Protein AF-0000000066044681 (afdb_homodimer)

Solvent-accessible surface area (backbone atoms only — not comparable to full-atom values): 18952 Å² total; per-residue (Å²): 103,43,32,38,21,45,76,52,65,60,44,51,53,57,49,48,71,36,35,84,80,65,44,74,44,58,44,85,64,77,84,81,66,90,59,60,54,55,62,62,34,14,28,50,52,1,40,51,21,16,51,55,35,32,75,72,72,48,57,31,20,34,9,58,28,67,35,22,30,47,95,71,41,70,34,56,55,32,89,40,72,65,48,28,48,53,43,44,57,66,42,37,53,31,72,34,38,31,26,28,8,30,19,33,33,47,90,87,40,79,52,68,49,69,48,68,22,40,38,28,30,39,77,66,53,71,68,58,53,52,53,50,53,71,71,54,66,21,52,87,19,48,46,31,43,37,61,88,53,73,45,30,73,46,50,58,29,34,44,29,37,69,44,29,65,64,55,45,47,62,64,59,56,52,52,41,38,73,73,68,44,71,52,119,103,42,33,38,22,47,78,51,65,62,45,52,52,58,49,48,70,36,34,84,80,64,44,75,43,58,44,86,64,78,84,80,68,89,59,59,52,54,61,64,33,14,28,51,52,1,39,51,21,16,52,57,36,32,75,72,72,47,59,30,20,35,8,58,28,68,34,24,31,46,94,70,40,70,36,57,55,32,91,42,72,66,48,29,49,51,44,46,59,66,42,38,53,31,71,34,38,30,28,28,8,30,18,35,34,46,90,88,40,80,52,69,51,68,49,68,23,40,38,28,30,40,77,65,53,71,65,58,52,51,52,49,53,71,71,55,66,22,51,87,19,47,45,3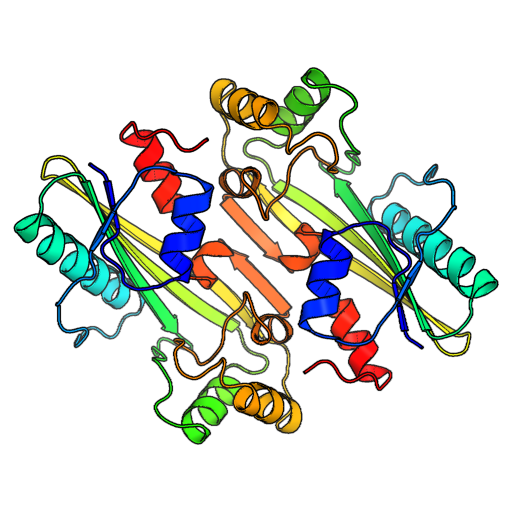2,43,39,60,87,53,72,44,30,73,45,51,58,28,34,44,28,37,68,43,29,64,64,56,46,46,61,66,57,57,52,53,40,39,75,73,70,48,73,51,120

Secondary structure (DSSP, 8-state):
-EEE----HHHHHHHHHH-SS-EE------------SHHHHHHHHHHHHHHHHHHHH-SEEEEEEEEEEETTEEE---SSHHHHHHHHHHHTTSEEEEEEEEEEEETTEEEEEEEEEEEEEPP--HHHHHHHHHTSGGGGSGGG--TTTGGGGGEEEEEE-HHHHHT--THHHHHHHHTT----/-EEE----HHHHHHHHHH-SS-EE------------SHHHHHHHHHHHHHHHHHHHH-SEEEEEEEEEEETTEEE---SSHHHHHHHHHHHTTSEEEEEEEEEEEETTEEEEEEEEEEEEEPP--HHHHHHHHHTSGGGGSGGG--TTTGGGGGEEEEEE-HHHHHT--THHHHHHHHTT----

Structure (mmCIF, N/CA/C/O backbone):
data_AF-0000000066044681-model_v1
#
loop_
_entity.id
_entity.type
_entity.pdbx_description
1 polymer 'dTTP/UTP pyrophosphatase'
#
loop_
_atom_site.group_PDB
_atom_site.id
_atom_site.type_symbol
_atom_site.label_atom_id
_atom_site.label_alt_id
_atom_site.label_comp_id
_atom_site.label_asym_id
_atom_site.label_entity_id
_atom_site.label_seq_id
_atom_site.pdbx_PDB_ins_code
_atom_site.Cartn_x
_atom_site.Cartn_y
_atom_site.Cartn_z
_atom_site.occupancy
_atom_site.B_iso_or_equiv
_atom_site.auth_seq_id
_atom_site.auth_comp_id
_atom_site.auth_asym_id
_atom_site.auth_atom_id
_atom_site.pdbx_PDB_model_num
ATOM 1 N N . MET A 1 1 ? 13.852 18.422 18.672 1 93.56 1 MET A N 1
ATOM 2 C CA . MET A 1 1 ? 12.766 17.5 19.016 1 93.56 1 MET A CA 1
ATOM 3 C C . MET A 1 1 ? 11.727 17.453 17.906 1 93.56 1 MET A C 1
ATOM 5 O O . MET A 1 1 ? 11.305 18.484 17.391 1 93.56 1 MET A O 1
ATOM 9 N N . LEU A 1 2 ? 11.414 16.312 17.453 1 98.38 2 LEU A N 1
ATOM 10 C CA . LEU A 1 2 ? 10.391 16.109 16.438 1 98.38 2 LEU A CA 1
ATOM 11 C C . LEU A 1 2 ? 9.078 15.656 17.062 1 98.38 2 LEU A C 1
ATOM 13 O O . LEU A 1 2 ? 9.062 14.758 17.906 1 98.38 2 LEU A O 1
ATOM 17 N N . VAL A 1 3 ? 8 16.375 16.641 1 98.81 3 VAL A N 1
ATOM 18 C CA . VAL A 1 3 ? 6.707 16.125 17.266 1 98.81 3 VAL A CA 1
ATOM 19 C C . VAL A 1 3 ? 5.664 15.836 16.172 1 98.81 3 VAL A C 1
ATOM 21 O O . VAL A 1 3 ? 5.551 16.594 15.203 1 98.81 3 VAL A O 1
ATOM 24 N N . LEU A 1 4 ? 4.965 14.773 16.297 1 98.81 4 LEU A N 1
ATOM 25 C CA . LEU A 1 4 ? 3.807 14.469 15.469 1 98.81 4 LEU A CA 1
ATOM 26 C C . LEU A 1 4 ? 2.52 14.953 16.125 1 98.81 4 LEU A C 1
ATOM 28 O O . LEU A 1 4 ? 2.107 14.422 17.156 1 98.81 4 LEU A O 1
ATOM 32 N N . ALA A 1 5 ? 1.861 15.945 15.508 1 98.56 5 ALA A N 1
ATOM 33 C CA . ALA A 1 5 ? 0.633 16.531 16.031 1 98.56 5 ALA A CA 1
ATOM 34 C C . ALA A 1 5 ? -0.59 15.734 15.609 1 98.56 5 ALA A C 1
ATOM 36 O O . ALA A 1 5 ? -1.488 16.266 14.945 1 98.56 5 ALA A O 1
ATOM 37 N N . SER A 1 6 ? -0.665 14.492 15.984 1 96.69 6 SER A N 1
ATOM 38 C CA . SER A 1 6 ? -1.743 13.602 15.562 1 96.69 6 SER A CA 1
ATOM 39 C C . SER A 1 6 ? -1.975 12.492 16.578 1 96.69 6 SER A C 1
ATOM 41 O O . SER A 1 6 ? -1.022 11.961 17.156 1 96.69 6 SER A O 1
ATOM 43 N N . ALA A 1 7 ? -3.207 12.156 16.766 1 93.12 7 ALA A N 1
ATOM 44 C CA . ALA A 1 7 ? -3.559 11.008 17.594 1 93.12 7 ALA A CA 1
ATOM 45 C C . ALA A 1 7 ? -3.701 9.742 16.766 1 93.12 7 ALA A C 1
ATOM 47 O O . ALA A 1 7 ? -4.012 8.672 17.281 1 93.12 7 ALA A O 1
ATOM 48 N N . SER A 1 8 ? -3.557 9.875 15.453 1 94.12 8 SER A N 1
ATOM 49 C CA . SER A 1 8 ? -3.77 8.75 14.539 1 94.12 8 SER A CA 1
ATOM 50 C C . SER A 1 8 ? -2.703 7.68 14.727 1 94.12 8 SER A C 1
ATOM 52 O O . SER A 1 8 ? -1.514 7.934 14.531 1 94.12 8 SER A O 1
ATOM 54 N N . PRO A 1 9 ? -3.1 6.461 15.055 1 95.19 9 PRO A N 1
ATOM 55 C CA . PRO A 1 9 ? -2.119 5.379 15.156 1 95.19 9 PRO A CA 1
ATOM 56 C C . PRO A 1 9 ? -1.409 5.098 13.836 1 95.19 9 PRO A C 1
ATOM 58 O O . PRO A 1 9 ? -0.22 4.77 13.828 1 95.19 9 PRO A O 1
ATOM 61 N N . ARG A 1 10 ? -2.104 5.238 12.742 1 95.75 10 ARG A N 1
ATOM 62 C CA . ARG A 1 10 ? -1.524 4.98 11.422 1 95.75 10 ARG A CA 1
ATOM 63 C C . ARG A 1 10 ? -0.402 5.969 11.117 1 95.75 10 ARG A C 1
ATOM 65 O O . ARG A 1 10 ? 0.648 5.582 10.602 1 95.75 10 ARG A O 1
ATOM 72 N N . ARG A 1 11 ? -0.607 7.203 11.43 1 97.75 11 ARG A N 1
ATOM 73 C CA . ARG A 1 11 ? 0.415 8.219 11.188 1 97.75 11 ARG A CA 1
ATOM 74 C C . ARG A 1 11 ? 1.65 7.969 12.039 1 97.75 11 ARG A C 1
ATOM 76 O O . ARG A 1 11 ? 2.779 8.07 11.562 1 97.75 11 ARG A O 1
ATOM 83 N N . ARG A 1 12 ? 1.381 7.602 13.258 1 97.56 12 ARG A N 1
ATOM 84 C CA . ARG A 1 12 ? 2.477 7.277 14.164 1 97.56 12 ARG A CA 1
ATOM 85 C C . ARG A 1 12 ? 3.279 6.086 13.648 1 97.56 12 ARG A C 1
ATOM 87 O O . ARG A 1 12 ? 4.512 6.121 13.633 1 97.56 12 ARG A O 1
ATOM 94 N N . GLU A 1 13 ? 2.609 5.082 13.195 1 96.94 13 GLU A N 1
ATOM 95 C CA . GLU A 1 13 ? 3.248 3.865 12.703 1 96.94 13 GLU A CA 1
ATOM 96 C C . GLU A 1 13 ? 4.098 4.152 11.469 1 96.94 13 GLU A C 1
ATOM 98 O O . GLU A 1 13 ? 5.242 3.707 11.375 1 96.94 13 GLU A O 1
ATOM 103 N N . ILE A 1 14 ? 3.527 4.906 10.539 1 97.31 14 ILE A N 1
ATOM 104 C CA . ILE A 1 14 ? 4.238 5.199 9.297 1 97.31 14 ILE A CA 1
ATOM 105 C C . ILE A 1 14 ? 5.484 6.027 9.602 1 97.31 14 ILE A C 1
ATOM 107 O O . ILE A 1 14 ? 6.586 5.691 9.156 1 97.31 14 ILE A O 1
ATOM 111 N N . LEU A 1 15 ? 5.301 7.117 10.383 1 98.19 15 LEU A N 1
ATOM 112 C CA . LEU A 1 15 ? 6.453 7.941 10.734 1 98.19 15 LEU A CA 1
ATOM 113 C C . LEU A 1 15 ? 7.512 7.117 11.461 1 98.19 15 LEU A C 1
ATOM 115 O O . LEU A 1 15 ? 8.703 7.238 11.172 1 98.19 15 LEU A O 1
ATOM 119 N N . GLY A 1 16 ? 7.074 6.23 12.359 1 97.31 16 GLY A N 1
ATOM 120 C CA . GLY A 1 16 ? 7.969 5.418 13.156 1 97.31 16 GLY A CA 1
ATOM 121 C C . GLY A 1 16 ? 8.781 4.434 12.336 1 97.31 16 GLY A C 1
ATOM 122 O O . GLY A 1 16 ? 9.805 3.924 12.797 1 97.31 16 GLY A O 1
ATOM 123 N N . ARG A 1 17 ? 8.375 4.094 11.156 1 95.31 17 ARG A N 1
ATOM 124 C CA . ARG A 1 17 ? 9.109 3.205 10.266 1 95.31 17 ARG A CA 1
ATOM 125 C C . ARG A 1 17 ? 10.391 3.873 9.766 1 95.31 17 ARG A C 1
ATOM 127 O O . ARG A 1 17 ? 11.375 3.193 9.461 1 95.31 17 ARG A O 1
ATOM 134 N N . PHE A 1 18 ? 10.344 5.227 9.75 1 95.81 18 PHE A N 1
ATOM 135 C CA . PHE A 1 18 ? 11.445 5.926 9.094 1 95.81 18 PHE A CA 1
ATOM 136 C C . PHE A 1 18 ? 12.219 6.77 10.102 1 95.81 18 PHE A C 1
ATOM 138 O O . PHE A 1 18 ? 13.414 7.023 9.914 1 95.81 18 PHE A O 1
ATOM 145 N N . ILE A 1 19 ? 11.5 7.215 11.086 1 95.81 19 ILE A N 1
ATOM 146 C CA . ILE A 1 19 ? 12.109 8.062 12.109 1 95.81 19 ILE A CA 1
ATOM 147 C C . ILE A 1 19 ? 11.859 7.461 13.492 1 95.81 19 ILE A C 1
ATOM 149 O O . ILE A 1 19 ? 10.711 7.293 13.906 1 95.81 19 ILE A O 1
ATOM 153 N N . LYS A 1 20 ? 12.922 7.168 14.227 1 91.56 20 LYS A N 1
ATOM 154 C CA . LYS A 1 20 ? 12.812 6.41 15.469 1 91.56 20 LYS A CA 1
ATOM 155 C C . LYS A 1 20 ? 12.453 7.32 16.641 1 91.56 20 LYS A C 1
ATOM 157 O O . LYS A 1 20 ? 11.656 6.945 17.5 1 91.56 20 LYS A O 1
ATOM 162 N N . ASP A 1 21 ? 12.992 8.516 16.641 1 94.81 21 ASP A N 1
ATOM 163 C CA . ASP A 1 21 ? 12.867 9.359 17.812 1 94.81 21 ASP A CA 1
ATOM 164 C C . ASP A 1 21 ? 11.945 10.555 17.547 1 94.81 21 ASP A C 1
ATOM 166 O O . ASP A 1 21 ? 12.367 11.531 16.922 1 94.81 21 ASP A O 1
ATOM 170 N N . PHE A 1 22 ? 10.727 10.438 17.984 1 98.06 22 PHE A N 1
ATOM 171 C CA . PHE A 1 22 ? 9.781 11.555 17.938 1 98.06 22 PHE A CA 1
ATOM 172 C C . PHE A 1 22 ? 8.727 11.414 19.031 1 98.06 22 PHE A C 1
ATOM 174 O O . PHE A 1 22 ? 8.562 10.336 19.609 1 98.06 22 PHE A O 1
ATOM 181 N N . LYS A 1 23 ? 8.039 12.461 19.312 1 98.31 23 LYS A N 1
ATOM 182 C CA . LYS A 1 23 ? 6.961 12.477 20.297 1 98.31 23 LYS A CA 1
ATOM 183 C C . LYS A 1 23 ? 5.605 12.656 19.609 1 98.31 23 LYS A C 1
ATOM 185 O O . LYS A 1 23 ? 5.516 13.25 18.531 1 98.31 23 LYS A O 1
ATOM 190 N N . VAL A 1 24 ? 4.645 12.109 20.25 1 98.44 24 VAL A N 1
ATOM 191 C CA . VAL A 1 24 ? 3.271 12.281 19.781 1 98.44 24 VAL A CA 1
ATOM 192 C C . VAL A 1 24 ? 2.529 13.234 20.719 1 98.44 24 VAL A C 1
ATOM 194 O O . VAL A 1 24 ? 2.457 13.008 21.922 1 98.44 24 VAL A O 1
ATOM 197 N N . VAL A 1 25 ? 2.043 14.297 20.172 1 98.38 25 VAL A N 1
ATOM 198 C CA . VAL A 1 25 ? 1.245 15.266 20.922 1 98.38 25 VAL A CA 1
ATOM 199 C C . VAL A 1 25 ? -0.004 15.625 20.125 1 98.38 25 VAL A C 1
ATOM 201 O O . VAL A 1 25 ? 0.046 16.484 19.234 1 98.38 25 VAL A O 1
ATOM 204 N N . PRO A 1 26 ? -1.112 15.023 20.453 1 97.5 26 PRO A N 1
ATOM 205 C CA . PRO A 1 26 ? -2.33 15.312 19.688 1 97.5 26 PRO A CA 1
ATOM 206 C C . PRO A 1 26 ? -2.754 16.781 19.781 1 97.5 26 PRO A C 1
ATOM 208 O O . PRO A 1 26 ? -2.588 17.406 20.828 1 97.5 26 PRO A O 1
ATOM 211 N N . SER A 1 27 ? -3.264 17.25 18.672 1 96.31 27 SER A N 1
ATOM 212 C CA . SER A 1 27 ? -3.779 18.625 18.625 1 96.31 27 SER A CA 1
ATOM 213 C C . SER A 1 27 ? -5.141 18.719 19.312 1 96.31 27 SER A C 1
ATOM 215 O O . SER A 1 27 ? -5.926 17.766 19.281 1 96.31 27 SER A O 1
ATOM 217 N N . ASN A 1 28 ? -5.492 19.875 19.797 1 94 28 ASN A N 1
ATOM 218 C CA . ASN A 1 28 ? -6.766 20.156 20.453 1 94 28 ASN A CA 1
ATOM 219 C C . ASN A 1 28 ? -7.676 21.016 19.578 1 94 28 ASN A C 1
ATOM 221 O O . ASN A 1 28 ? -8.742 21.438 20.016 1 94 28 ASN A O 1
ATOM 225 N N . VAL A 1 29 ? -7.273 21.188 18.406 1 93.38 29 VAL A N 1
ATOM 226 C CA . VAL A 1 29 ? -8.031 22.109 17.578 1 93.38 29 VAL A CA 1
ATOM 227 C C . VAL A 1 29 ? -9.328 21.469 17.125 1 93.38 29 VAL A C 1
ATOM 229 O O . VAL A 1 29 ? -9.398 20.234 16.953 1 93.38 29 VAL A O 1
ATOM 232 N N . SER A 1 30 ? -10.359 22.344 16.969 1 90.12 30 SER A N 1
ATOM 233 C CA . SER A 1 30 ? -11.602 21.875 16.359 1 90.12 30 SER A CA 1
ATOM 234 C C . SER A 1 30 ? -11.391 21.531 14.891 1 90.12 30 SER A C 1
ATOM 236 O O . SER A 1 30 ? -10.68 22.25 14.172 1 90.12 30 SER A O 1
ATOM 238 N N . GLU A 1 31 ? -12 20.438 14.453 1 86.31 31 GLU A N 1
ATOM 239 C CA . GLU A 1 31 ? -11.883 20.047 13.055 1 86.31 31 GLU A CA 1
ATOM 240 C C . GLU A 1 31 ? -13 20.656 12.211 1 86.31 31 GLU A C 1
ATOM 242 O O . GLU A 1 31 ? -13.109 20.359 11.023 1 86.31 31 GLU A O 1
ATOM 247 N N . GLU A 1 32 ? -13.789 21.531 12.82 1 88.25 32 GLU A N 1
ATOM 248 C CA . GLU A 1 32 ? -14.805 22.25 12.047 1 88.25 32 GLU A CA 1
ATOM 249 C C . GLU A 1 32 ? -14.164 23.172 11.016 1 88.25 32 GLU A C 1
ATOM 251 O O . GLU A 1 32 ? -13.25 23.938 11.336 1 88.25 32 GLU A O 1
ATOM 256 N N . CYS A 1 33 ? -14.57 23 9.797 1 89.19 33 CYS A N 1
ATOM 257 C CA . CYS A 1 33 ? -13.984 23.75 8.688 1 89.19 33 CYS A CA 1
ATOM 258 C C . CYS A 1 33 ? -15.031 24.078 7.629 1 89.19 33 CYS A C 1
ATOM 260 O O . CYS A 1 33 ? -15.766 23.188 7.191 1 89.19 33 CYS A O 1
ATOM 262 N N . SER A 1 34 ? -15.102 25.344 7.207 1 91.56 34 SER A N 1
ATOM 263 C CA . SER A 1 34 ? -16.125 25.781 6.262 1 91.56 34 SER A CA 1
ATOM 264 C C . SER A 1 34 ? -15.672 25.562 4.82 1 91.56 34 SER A C 1
ATOM 266 O O . SER A 1 34 ? -16.484 25.641 3.893 1 91.56 34 SER A O 1
ATOM 268 N N . LEU A 1 35 ? -14.383 25.297 4.707 1 93 35 LEU A N 1
ATOM 269 C CA . LEU A 1 35 ? -13.875 25.062 3.361 1 93 35 LEU A CA 1
ATOM 270 C C . LEU A 1 35 ? -14.422 23.75 2.801 1 93 35 LEU A C 1
ATOM 272 O O . LEU A 1 35 ? -14.555 22.766 3.527 1 93 35 LEU A O 1
ATOM 276 N N . THR A 1 36 ? -14.688 23.828 1.461 1 93.06 36 THR A N 1
ATOM 277 C CA . THR A 1 36 ? -15.336 22.656 0.882 1 93.06 36 THR A CA 1
ATOM 278 C C . THR A 1 36 ? -14.43 22 -0.148 1 93.06 36 THR A C 1
ATOM 280 O O . THR A 1 36 ? -14.641 20.828 -0.511 1 93.06 36 THR A O 1
ATOM 283 N N . GLU A 1 37 ? -13.484 22.781 -0.638 1 96.75 37 GLU A N 1
ATOM 284 C CA . GLU A 1 37 ? -12.539 22.188 -1.581 1 96.75 37 GLU A CA 1
ATOM 285 C C . GLU A 1 37 ? -11.539 21.281 -0.867 1 96.75 37 GLU A C 1
ATOM 287 O O . GLU A 1 37 ? -10.844 21.719 0.05 1 96.75 37 GLU A O 1
ATOM 292 N N . PRO A 1 38 ? -11.469 19.984 -1.25 1 97.56 38 PRO A N 1
ATOM 293 C CA . PRO A 1 38 ? -10.742 18.969 -0.484 1 97.56 38 PRO A CA 1
ATOM 294 C C . PRO A 1 38 ? -9.297 19.359 -0.192 1 97.56 38 PRO A C 1
ATOM 296 O O . PRO A 1 38 ? -8.828 19.203 0.938 1 97.56 38 PRO A O 1
ATOM 299 N N . ARG A 1 39 ? -8.578 19.844 -1.146 1 97.81 39 ARG A N 1
ATOM 300 C CA . ARG A 1 39 ? -7.172 20.188 -0.97 1 97.81 39 ARG A CA 1
ATOM 301 C C . ARG A 1 39 ? -7.004 21.312 0.055 1 97.81 39 ARG A C 1
ATOM 303 O O . ARG A 1 39 ? -6.203 21.188 0.987 1 97.81 39 ARG A O 1
ATOM 310 N N . THR A 1 40 ? -7.746 22.391 -0.126 1 97.81 40 THR A N 1
ATOM 311 C CA . THR A 1 40 ? -7.645 23.531 0.786 1 97.81 40 THR A CA 1
ATOM 312 C C . THR A 1 40 ? -8.172 23.156 2.17 1 97.81 40 THR A C 1
ATOM 314 O O . THR A 1 40 ? -7.637 23.609 3.184 1 97.81 40 THR A O 1
ATOM 317 N N . TYR A 1 41 ? -9.211 22.328 2.156 1 97.69 41 TYR A N 1
ATOM 318 C CA . TYR A 1 41 ? -9.773 21.828 3.406 1 97.69 41 TYR A CA 1
ATOM 319 C C . TYR A 1 41 ? -8.727 21.078 4.219 1 97.69 41 TYR A C 1
ATOM 321 O O . TYR A 1 41 ? -8.461 21.438 5.371 1 97.69 41 TYR A O 1
ATOM 329 N N . ALA A 1 42 ? -8.086 20.078 3.629 1 97.88 42 ALA A N 1
ATOM 330 C CA . ALA A 1 42 ? -7.109 19.234 4.312 1 97.88 42 ALA A CA 1
ATOM 331 C C . ALA A 1 42 ? -5.895 20.062 4.742 1 97.88 42 ALA A C 1
ATOM 333 O O . ALA A 1 42 ? -5.375 19.875 5.844 1 97.88 42 ALA A O 1
ATOM 334 N N . LEU A 1 43 ? -5.438 20.953 3.875 1 98.25 43 LEU A N 1
ATOM 335 C CA . LEU A 1 43 ? -4.273 21.781 4.16 1 98.25 43 LEU A CA 1
ATOM 336 C C . LEU A 1 43 ? -4.535 22.688 5.352 1 98.25 43 LEU A C 1
ATOM 338 O O . LEU A 1 43 ? -3.695 22.812 6.246 1 98.25 43 LEU A O 1
ATOM 342 N N . GLU A 1 44 ? -5.707 23.297 5.352 1 98 44 GLU A N 1
ATOM 343 C CA . GLU A 1 44 ? -6.055 24.219 6.43 1 98 44 GLU A CA 1
ATOM 344 C C . GLU A 1 44 ? -6.086 23.5 7.777 1 98 44 GLU A C 1
ATOM 346 O O . GLU A 1 44 ? -5.531 23.984 8.766 1 98 44 GLU A O 1
ATOM 351 N N . LEU A 1 45 ? -6.672 22.391 7.797 1 97.75 45 LEU A N 1
ATOM 352 C CA . LEU A 1 45 ? -6.762 21.625 9.039 1 97.75 45 LEU A CA 1
ATOM 353 C C . LEU A 1 45 ? -5.379 21.172 9.492 1 97.75 45 LEU A C 1
ATOM 355 O O . LEU A 1 45 ? -5.07 21.203 10.688 1 97.75 45 LEU A O 1
ATOM 359 N N . ALA A 1 46 ? -4.555 20.734 8.586 1 98.44 46 ALA A N 1
ATOM 360 C CA . ALA A 1 46 ? -3.189 20.344 8.922 1 98.44 46 ALA A CA 1
ATOM 361 C C . ALA A 1 46 ? -2.422 21.5 9.547 1 98.44 46 ALA A C 1
ATOM 363 O O . ALA A 1 46 ? -1.725 21.312 10.555 1 98.44 46 ALA A O 1
ATOM 364 N N . ARG A 1 47 ? -2.564 22.672 8.953 1 98.31 47 ARG A N 1
ATOM 365 C CA . ARG A 1 47 ? -1.893 23.859 9.445 1 98.31 47 ARG A CA 1
ATOM 366 C C . ARG A 1 47 ? -2.352 24.203 10.859 1 98.31 47 ARG A C 1
ATOM 368 O O . ARG A 1 47 ? -1.53 24.484 11.734 1 98.31 47 ARG A O 1
ATOM 375 N N . ARG A 1 48 ? -3.656 24.156 11.062 1 98.25 48 ARG A N 1
ATOM 376 C CA . ARG A 1 48 ? -4.215 24.484 12.375 1 98.25 48 ARG A CA 1
ATOM 377 C C . ARG A 1 48 ? -3.672 23.547 13.445 1 98.25 48 ARG A C 1
ATOM 379 O O . ARG A 1 48 ? -3.283 23.984 14.523 1 98.25 48 ARG A O 1
ATOM 386 N N . LYS A 1 49 ? -3.631 22.266 13.117 1 98.5 49 LYS A N 1
ATOM 387 C CA . LYS A 1 49 ? -3.131 21.266 14.055 1 98.5 49 LYS A CA 1
ATOM 388 C C . LYS A 1 49 ? -1.66 21.516 14.383 1 98.5 49 LYS A C 1
ATOM 390 O O . LYS A 1 49 ? -1.27 21.516 15.555 1 98.5 49 LYS A O 1
ATOM 395 N N . ALA A 1 50 ? -0.839 21.75 13.383 1 98.62 50 ALA A N 1
ATOM 396 C CA . ALA A 1 50 ? 0.594 21.969 13.562 1 98.62 50 ALA A CA 1
ATOM 397 C C . ALA A 1 50 ? 0.862 23.234 14.383 1 98.62 50 ALA A C 1
ATOM 399 O O . ALA A 1 50 ? 1.673 23.203 15.312 1 98.62 50 ALA A O 1
ATOM 400 N N . ARG A 1 51 ? 0.197 24.297 14.062 1 98.38 51 ARG A N 1
ATOM 401 C CA . ARG A 1 51 ? 0.411 25.578 14.727 1 98.38 51 ARG A CA 1
ATOM 402 C C . ARG A 1 51 ? 0.039 25.5 16.203 1 98.38 51 ARG A C 1
ATOM 404 O O . ARG A 1 51 ? 0.776 25.984 17.062 1 98.38 51 ARG A O 1
ATOM 411 N N . GLU A 1 52 ? -1.107 24.906 16.453 1 98.5 52 GLU A N 1
ATOM 412 C CA . GLU A 1 52 ? -1.555 24.781 17.844 1 98.5 52 GLU A CA 1
ATOM 413 C C . GLU A 1 52 ? -0.542 24.016 18.672 1 98.5 52 GLU A C 1
ATOM 415 O O . GLU A 1 52 ? -0.156 24.469 19.766 1 98.5 52 GLU A O 1
ATOM 420 N N . VAL A 1 53 ? -0.094 22.875 18.234 1 98.56 53 VAL A N 1
ATOM 421 C CA . VAL A 1 53 ? 0.847 22.047 18.969 1 98.56 53 VAL A CA 1
ATOM 422 C C . VAL A 1 53 ? 2.201 22.75 19.047 1 98.56 53 VAL A C 1
ATOM 424 O O . VAL A 1 53 ? 2.861 22.719 20.094 1 98.56 53 VAL A O 1
ATOM 427 N N . TYR A 1 54 ? 2.658 23.391 17.938 1 98.44 54 TYR A N 1
ATOM 428 C CA . TYR A 1 54 ? 3.912 24.141 17.938 1 98.44 54 TYR A CA 1
ATOM 429 C C . TYR A 1 54 ? 3.92 25.188 19.031 1 98.44 54 TYR A C 1
ATOM 431 O O . TYR A 1 54 ? 4.918 25.359 19.75 1 98.44 54 TYR A O 1
ATOM 439 N N . ASN A 1 55 ? 2.869 25.922 19.188 1 98.06 55 ASN A N 1
ATOM 440 C CA . ASN A 1 55 ? 2.762 26.969 20.188 1 98.06 55 ASN A CA 1
ATOM 441 C C . ASN A 1 55 ? 2.832 26.422 21.609 1 98.06 55 ASN A C 1
ATOM 443 O O . ASN A 1 55 ? 3.277 27.109 22.531 1 98.06 55 ASN A O 1
ATOM 447 N N . ARG A 1 56 ? 2.436 25.141 21.75 1 97.81 56 ARG A N 1
ATOM 448 C CA . ARG A 1 56 ? 2.4 24.516 23.062 1 97.81 56 ARG A CA 1
ATOM 449 C C . ARG A 1 56 ? 3.768 23.953 23.438 1 97.81 56 ARG A C 1
ATOM 451 O O . ARG A 1 56 ? 4.188 24.047 24.594 1 97.81 56 ARG A O 1
ATOM 458 N N . VAL A 1 57 ? 4.488 23.344 22.484 1 97.5 57 VAL A N 1
ATOM 459 C CA . VAL A 1 57 ? 5.609 22.516 22.922 1 97.5 57 VAL A CA 1
ATOM 460 C C . VAL A 1 57 ? 6.871 22.906 22.156 1 97.5 57 VAL A C 1
ATOM 462 O O . VAL A 1 57 ? 7.973 22.484 22.5 1 97.5 57 VAL A O 1
ATOM 465 N N . GLY A 1 58 ? 6.801 23.703 21.094 1 97.25 58 GLY A N 1
ATOM 466 C CA . GLY A 1 58 ? 7.945 24.062 20.281 1 97.25 58 GLY A CA 1
ATOM 467 C C . GLY A 1 58 ? 8.523 22.906 19.5 1 97.25 58 GLY A C 1
ATOM 468 O O . GLY A 1 58 ? 7.816 21.938 19.203 1 97.25 58 GLY A O 1
ATOM 469 N N . GLY A 1 59 ? 9.828 23.141 18.938 1 97.38 59 GLY A N 1
ATOM 470 C CA . GLY A 1 59 ? 10.484 22.094 18.156 1 97.38 59 GLY A CA 1
ATOM 471 C C . GLY A 1 59 ? 10.039 22.078 16.703 1 97.38 59 GLY A C 1
ATOM 472 O O . GLY A 1 59 ? 9.68 23.109 16.141 1 97.38 59 GLY A O 1
ATOM 473 N N . THR A 1 60 ? 10.258 20.922 16.109 1 98.69 60 THR A N 1
ATOM 474 C CA . THR A 1 60 ? 9.734 20.672 14.773 1 98.69 60 THR A CA 1
ATOM 475 C C . THR A 1 60 ? 8.445 19.859 14.844 1 98.69 60 THR A C 1
ATOM 477 O O . THR A 1 60 ? 8.43 18.734 15.375 1 98.69 60 THR A O 1
ATOM 480 N N . VAL A 1 61 ? 7.344 20.438 14.32 1 98.88 61 VAL A N 1
ATOM 481 C CA . VAL A 1 61 ? 6.027 19.828 14.508 1 98.88 61 VAL A CA 1
ATOM 482 C C . VAL A 1 61 ? 5.43 19.469 13.148 1 98.88 61 VAL A C 1
ATOM 484 O O . VAL A 1 61 ? 5.48 20.281 12.211 1 98.88 61 VAL A O 1
ATOM 487 N N . ILE A 1 62 ? 4.879 18.266 13.078 1 98.94 62 ILE A N 1
ATOM 488 C CA . ILE A 1 62 ? 4.195 17.812 11.883 1 98.94 62 ILE A CA 1
ATOM 489 C C . ILE A 1 62 ? 2.689 17.75 12.133 1 98.94 62 ILE A C 1
ATOM 491 O O . ILE A 1 62 ? 2.236 17.062 13.047 1 98.94 62 ILE A O 1
ATOM 495 N N . GLY A 1 63 ? 1.962 18.438 11.383 1 98.75 63 GLY A N 1
ATOM 496 C CA . GLY A 1 63 ? 0.52 18.266 11.305 1 98.75 63 GLY A CA 1
ATOM 497 C C . GLY A 1 63 ? 0.055 17.688 9.984 1 98.75 63 GLY A C 1
ATOM 498 O O . GLY A 1 63 ? 0.644 17.953 8.938 1 98.75 63 GLY A O 1
ATOM 499 N N . ALA A 1 64 ? -1.026 16.922 10.047 1 98.44 64 ALA A N 1
ATOM 500 C CA . ALA A 1 64 ? -1.609 16.328 8.836 1 98.44 64 ALA A CA 1
ATOM 501 C C . ALA A 1 64 ? -3.113 16.125 9 1 98.44 64 ALA A C 1
ATOM 503 O O . ALA A 1 64 ? -3.607 15.977 10.117 1 98.44 64 ALA A O 1
ATOM 504 N N . ASP A 1 65 ? -3.811 16.156 7.91 1 97.75 65 ASP A N 1
ATOM 505 C CA . ASP A 1 65 ? -5.246 15.891 7.832 1 97.75 65 ASP A CA 1
ATOM 506 C C . ASP A 1 65 ? -5.617 15.273 6.484 1 97.75 65 ASP A C 1
ATOM 508 O O . ASP A 1 65 ? -5.094 15.68 5.445 1 97.75 65 ASP A O 1
ATOM 512 N N . THR A 1 66 ? -6.484 14.273 6.523 1 97.69 66 THR A N 1
ATOM 513 C CA . THR A 1 66 ? -6.828 13.531 5.316 1 97.69 66 THR A CA 1
ATOM 514 C C . THR A 1 66 ? -8.312 13.664 5.004 1 97.69 66 THR A C 1
ATOM 516 O O . THR A 1 66 ? -9.156 13.547 5.898 1 97.69 66 THR A O 1
ATOM 519 N N . ALA A 1 67 ? -8.586 13.922 3.777 1 97.56 67 ALA A N 1
ATOM 520 C CA . ALA A 1 67 ? -9.953 13.984 3.279 1 97.56 67 ALA A CA 1
ATOM 521 C C . ALA A 1 67 ? -10.172 12.984 2.146 1 97.56 67 ALA A C 1
ATOM 523 O O . ALA A 1 67 ? -9.336 12.859 1.251 1 97.56 67 ALA A O 1
ATOM 524 N N . VAL A 1 68 ? -11.266 12.25 2.207 1 98.69 68 VAL A N 1
ATOM 525 C CA . VAL A 1 68 ? -11.742 11.453 1.083 1 98.69 68 VAL A CA 1
ATOM 526 C C . VAL A 1 68 ? -12.844 12.219 0.342 1 98.69 68 VAL A C 1
ATOM 528 O O . VAL A 1 68 ? -13.742 12.789 0.965 1 98.69 68 VAL A O 1
ATOM 531 N N . SER A 1 69 ? -12.672 12.281 -0.979 1 98.75 69 SER A N 1
ATOM 532 C CA . SER A 1 69 ? -13.664 13.055 -1.719 1 98.75 69 SER A CA 1
ATOM 533 C C . SER A 1 69 ? -14.062 12.344 -3.012 1 98.75 69 SER A C 1
ATOM 535 O O . SER A 1 69 ? -13.273 11.594 -3.58 1 98.75 69 SER A O 1
ATOM 537 N N . ILE A 1 70 ? -15.25 12.547 -3.424 1 98.56 70 ILE A N 1
ATOM 538 C CA . ILE A 1 70 ? -15.766 12.062 -4.699 1 98.56 70 ILE A CA 1
ATOM 539 C C . ILE A 1 70 ? -16.656 13.133 -5.328 1 98.56 70 ILE A C 1
ATOM 541 O O . ILE A 1 70 ? -17.516 13.711 -4.652 1 98.56 70 ILE A O 1
ATOM 545 N N . ASP A 1 71 ? -16.391 13.461 -6.555 1 96.62 71 ASP A N 1
ATOM 546 C CA . ASP A 1 71 ? -17.141 14.484 -7.273 1 96.62 71 ASP A CA 1
ATOM 547 C C . ASP A 1 71 ? -17.062 15.828 -6.547 1 96.62 71 ASP A C 1
ATOM 549 O O . ASP A 1 71 ? -18.047 16.562 -6.473 1 96.62 71 ASP A O 1
ATOM 553 N N . GLY A 1 72 ? -15.961 16.016 -5.938 1 94.06 72 GLY A N 1
ATOM 554 C CA . GLY A 1 72 ? -15.734 17.297 -5.277 1 94.06 72 GLY A CA 1
ATOM 555 C C . GLY A 1 72 ? -16.328 17.359 -3.885 1 94.06 72 GLY A C 1
ATOM 556 O O . GLY A 1 72 ? -16.156 18.344 -3.176 1 94.06 72 GLY A O 1
ATOM 557 N N . HIS A 1 73 ? -17 16.312 -3.479 1 96.19 73 HIS A N 1
ATOM 558 C CA . HIS A 1 73 ? -17.625 16.281 -2.158 1 96.19 73 HIS A CA 1
ATOM 559 C C . HIS A 1 73 ? -16.781 15.477 -1.174 1 96.19 73 HIS A C 1
ATOM 561 O O . HIS A 1 73 ? -16.391 14.344 -1.464 1 96.19 73 HIS A O 1
ATOM 567 N N . ILE A 1 74 ? -16.594 16.062 0.027 1 97.81 74 ILE A N 1
ATOM 568 C CA . ILE A 1 74 ? -15.781 15.43 1.053 1 97.81 74 ILE A CA 1
ATOM 569 C C . ILE A 1 74 ? -16.625 14.438 1.851 1 97.81 74 ILE A C 1
ATOM 571 O O . ILE A 1 74 ? -17.75 14.742 2.232 1 97.81 74 ILE A O 1
ATOM 575 N N . LEU A 1 75 ? -16.109 13.273 2.006 1 97.94 75 LEU A N 1
ATOM 576 C CA . LEU A 1 75 ? -16.688 12.25 2.865 1 97.94 75 LEU A CA 1
ATOM 577 C C . LEU A 1 75 ? -15.961 12.188 4.203 1 97.94 75 LEU A C 1
ATOM 579 O O . LEU A 1 75 ? -14.758 11.945 4.25 1 97.94 75 LEU A O 1
ATOM 583 N N . GLY A 1 76 ? -16.609 12.438 5.297 1 94.94 76 GLY A N 1
ATOM 584 C CA . GLY A 1 76 ? -16.016 12.312 6.621 1 94.94 76 GLY A CA 1
ATOM 585 C C . GLY A 1 76 ? -16.109 10.906 7.188 1 94.94 76 GLY A C 1
ATOM 586 O O . GLY A 1 76 ? -16.094 9.93 6.441 1 94.94 76 GLY A O 1
ATOM 587 N N . LYS A 1 77 ? -16.031 10.859 8.5 1 95.62 77 LYS A N 1
ATOM 588 C CA . LYS A 1 77 ? -16.266 9.602 9.203 1 95.62 77 LYS A CA 1
ATOM 589 C C . LYS A 1 77 ? -17.75 9.312 9.352 1 95.62 77 LYS A C 1
ATOM 591 O O . LYS A 1 77 ? -18.531 10.211 9.688 1 95.62 77 LYS A O 1
ATOM 596 N N . PRO A 1 78 ? -18.094 8.031 9.008 1 98.06 78 PRO A N 1
ATOM 597 C CA . PRO A 1 78 ? -19.531 7.746 9.164 1 98.06 78 PRO A CA 1
ATOM 598 C C . PRO A 1 78 ? -19.969 7.773 10.625 1 98.06 78 PRO A C 1
ATOM 600 O O . PRO A 1 78 ? -19.25 7.32 11.508 1 98.06 78 PRO A O 1
ATOM 603 N N . GLY A 1 79 ? -21.141 8.336 10.836 1 97.19 79 GLY A N 1
ATOM 604 C CA . GLY A 1 79 ? -21.719 8.398 12.172 1 97.19 79 GLY A CA 1
ATOM 605 C C . GLY A 1 79 ? -22.594 7.203 12.5 1 97.19 79 GLY A C 1
ATOM 606 O O . GLY A 1 79 ? -23.078 7.074 13.625 1 97.19 79 GLY A O 1
ATOM 607 N N . SER A 1 80 ? -22.859 6.375 11.492 1 98.25 80 SER A N 1
ATOM 608 C CA . SER A 1 80 ? -23.688 5.184 11.633 1 98.25 80 SER A CA 1
ATOM 609 C C . SER A 1 80 ? -23.344 4.141 10.57 1 98.25 80 SER A C 1
ATOM 611 O O . SER A 1 80 ? -22.641 4.441 9.609 1 98.25 80 SER A O 1
ATOM 613 N N . GLU A 1 81 ? -23.797 2.922 10.859 1 98.44 81 GLU A N 1
ATOM 614 C CA . GLU A 1 81 ? -23.609 1.857 9.883 1 98.44 81 GLU A CA 1
ATOM 615 C C . GLU A 1 81 ? -24.281 2.191 8.555 1 98.44 81 GLU A C 1
ATOM 617 O O . GLU A 1 81 ? -23.75 1.882 7.488 1 98.44 81 GLU A O 1
ATOM 622 N N . GLU A 1 82 ? -25.422 2.832 8.617 1 98.56 82 GLU A N 1
ATOM 623 C CA . GLU A 1 82 ? -26.156 3.213 7.41 1 98.56 82 GLU A CA 1
ATOM 624 C C . GLU A 1 82 ? -25.391 4.266 6.609 1 98.56 82 GLU A C 1
ATOM 626 O O . GLU A 1 82 ? -25.391 4.227 5.375 1 98.56 82 GLU A O 1
ATOM 631 N N . GLU A 1 83 ? -24.844 5.148 7.32 1 98.56 83 GLU A N 1
ATOM 632 C CA . GLU A 1 83 ? -24.031 6.156 6.641 1 98.56 83 GLU A CA 1
ATOM 633 C C . GLU A 1 83 ? -22.812 5.531 5.98 1 98.56 83 GLU A C 1
ATOM 635 O O . GLU A 1 83 ? -22.438 5.906 4.867 1 98.56 83 GLU A O 1
ATOM 640 N N . ALA A 1 84 ? -22.219 4.602 6.715 1 98.75 84 ALA A N 1
ATOM 641 C CA . ALA A 1 84 ? -21.109 3.861 6.133 1 98.75 84 ALA A CA 1
ATOM 642 C C . ALA A 1 84 ? -21.531 3.158 4.844 1 98.75 84 ALA A C 1
ATOM 644 O O . ALA A 1 84 ? -20.812 3.213 3.84 1 98.75 84 ALA A O 1
ATOM 645 N N . TYR A 1 85 ? -22.703 2.512 4.918 1 98.81 85 TYR A N 1
ATOM 646 C CA . TYR A 1 85 ? -23.234 1.821 3.75 1 98.81 85 TYR A CA 1
ATOM 647 C C . TYR A 1 85 ? -23.406 2.781 2.578 1 98.81 85 TYR A C 1
ATOM 649 O O . TYR A 1 85 ? -22.984 2.48 1.458 1 98.81 85 TYR A O 1
ATOM 657 N N . ARG A 1 86 ? -23.984 3.92 2.828 1 98.62 86 ARG A N 1
ATOM 658 C CA . ARG A 1 86 ? -24.219 4.898 1.771 1 98.62 86 ARG A CA 1
ATOM 659 C C . ARG A 1 86 ? -22.891 5.371 1.164 1 98.62 86 ARG A C 1
ATOM 661 O O . ARG A 1 86 ? -22.781 5.527 -0.054 1 98.62 86 ARG A O 1
ATOM 668 N N . MET A 1 87 ? -21.922 5.613 1.985 1 98.75 87 MET A N 1
ATOM 669 C CA . MET A 1 87 ? -20.609 6.051 1.507 1 98.75 87 MET A CA 1
ATOM 670 C C . MET A 1 87 ? -19.969 4.98 0.627 1 98.75 87 MET A C 1
ATOM 672 O O . MET A 1 87 ? -19.516 5.273 -0.48 1 98.75 87 MET A O 1
ATOM 676 N N . LEU A 1 88 ? -19.938 3.758 1.144 1 98.88 88 LEU A N 1
ATOM 677 C CA . LEU A 1 88 ? -19.297 2.664 0.424 1 98.88 88 LEU A CA 1
ATOM 678 C C . LEU A 1 88 ? -20.031 2.369 -0.882 1 98.88 88 LEU A C 1
ATOM 680 O O . LEU A 1 88 ? -19.391 2.072 -1.898 1 98.88 88 LEU A O 1
ATOM 684 N N . LYS A 1 89 ? -21.344 2.455 -0.849 1 98.81 89 LYS A N 1
ATOM 685 C CA . LYS A 1 89 ? -22.141 2.277 -2.064 1 98.81 89 LYS A CA 1
ATOM 686 C C . LYS A 1 89 ? -21.812 3.365 -3.088 1 98.81 89 LYS A C 1
ATOM 688 O O . LYS A 1 89 ? -21.688 3.084 -4.281 1 98.81 89 LYS A O 1
ATOM 693 N N . LEU A 1 90 ? -21.703 4.551 -2.586 1 98.75 90 LEU A N 1
ATOM 694 C CA . LEU A 1 90 ? -21.359 5.684 -3.443 1 98.75 90 LEU A CA 1
ATOM 695 C C . LEU A 1 90 ? -20 5.48 -4.105 1 98.75 90 LEU A C 1
ATOM 697 O O . LEU A 1 90 ? -19.828 5.816 -5.277 1 98.75 90 LEU A O 1
ATOM 701 N N . LEU A 1 91 ? -19.047 4.91 -3.418 1 98.81 91 LEU A N 1
ATOM 702 C CA . LEU A 1 91 ? -17.688 4.727 -3.891 1 98.81 91 LEU A CA 1
ATOM 703 C C . LEU A 1 91 ? -17.578 3.498 -4.785 1 98.81 91 LEU A C 1
ATOM 705 O O . LEU A 1 91 ? -16.625 3.363 -5.555 1 98.81 91 LEU A O 1
ATOM 709 N N . SER A 1 92 ? -18.547 2.625 -4.754 1 98.81 92 SER A N 1
ATOM 710 C CA . SER A 1 92 ? -18.531 1.35 -5.461 1 98.81 92 SER A CA 1
ATOM 711 C C . SER A 1 92 ? -18.391 1.555 -6.965 1 98.81 92 SER A C 1
ATOM 713 O O . SER A 1 92 ? -19.188 2.275 -7.574 1 98.81 92 SER A O 1
ATOM 715 N N . GLY A 1 93 ? -17.375 0.93 -7.496 1 98.75 93 GLY A N 1
ATOM 716 C CA . GLY A 1 93 ? -17.172 0.946 -8.938 1 98.75 93 GLY A CA 1
ATOM 717 C C . GLY A 1 93 ? -16.656 2.277 -9.453 1 98.75 93 GLY A C 1
ATOM 718 O O . GLY A 1 93 ? -16.562 2.484 -10.664 1 98.75 93 GLY A O 1
ATOM 719 N N . ARG A 1 94 ? -16.281 3.166 -8.586 1 98.88 94 ARG A N 1
ATOM 720 C CA . ARG A 1 94 ? -15.938 4.523 -9.008 1 98.88 94 ARG A CA 1
ATOM 721 C C . ARG A 1 94 ? -14.555 4.922 -8.516 1 98.88 94 ARG A C 1
ATOM 723 O O . ARG A 1 94 ? -13.945 4.215 -7.707 1 98.88 94 ARG A O 1
ATOM 730 N N . VAL A 1 95 ? -14.031 5.938 -9.141 1 98.88 95 VAL A N 1
ATOM 731 C CA . VAL A 1 95 ? -12.773 6.543 -8.711 1 98.88 95 VAL A CA 1
ATOM 732 C C . VAL A 1 95 ? -13.055 7.68 -7.727 1 98.88 95 VAL A C 1
ATOM 734 O O . VAL A 1 95 ? -13.984 8.469 -7.934 1 98.88 95 VAL A O 1
ATOM 737 N N . HIS A 1 96 ? -12.367 7.754 -6.652 1 98.94 96 HIS A N 1
ATOM 738 C CA . HIS A 1 96 ? -12.391 8.867 -5.711 1 98.94 96 HIS A CA 1
ATOM 739 C C . HIS A 1 96 ? -10.977 9.305 -5.34 1 98.94 96 HIS A C 1
ATOM 741 O O . HIS A 1 96 ? -10 8.727 -5.82 1 98.94 96 HIS A O 1
ATOM 747 N N . ARG A 1 97 ? -10.891 10.406 -4.578 1 98.94 97 ARG A N 1
ATOM 748 C CA . ARG A 1 97 ? -9.586 10.969 -4.25 1 98.94 97 ARG A CA 1
ATOM 749 C C . ARG A 1 97 ? -9.359 10.984 -2.74 1 98.94 97 ARG A C 1
ATOM 751 O O . ARG A 1 97 ? -10.281 11.281 -1.974 1 98.94 97 ARG A O 1
ATOM 758 N N . VAL A 1 98 ? -8.234 10.578 -2.363 1 98.88 98 VAL A N 1
ATOM 759 C CA . VAL A 1 98 ? -7.758 10.766 -0.996 1 98.88 98 VAL A CA 1
ATOM 760 C C . VAL A 1 98 ? -6.695 11.867 -0.965 1 98.88 98 VAL A C 1
ATOM 762 O O . VAL A 1 98 ? -5.66 11.758 -1.627 1 98.88 98 VAL A O 1
ATOM 765 N N . THR A 1 99 ? -6.957 12.906 -0.23 1 98.75 99 THR A N 1
ATOM 766 C CA . THR A 1 99 ? -6.086 14.07 -0.124 1 98.75 99 THR A CA 1
ATOM 767 C C . THR A 1 99 ? -5.609 14.258 1.313 1 98.75 99 THR A C 1
ATOM 769 O O . THR A 1 99 ? -6.422 14.359 2.234 1 98.75 99 THR A O 1
ATOM 772 N N . THR A 1 100 ? -4.328 14.25 1.437 1 98.69 100 THR A N 1
ATOM 773 C CA . THR A 1 100 ? -3.781 14.578 2.746 1 98.69 100 THR A CA 1
ATOM 774 C C . THR A 1 100 ? -3.006 15.898 2.688 1 98.69 100 THR A C 1
ATOM 776 O O . THR A 1 100 ? -2.076 16.031 1.893 1 98.69 100 THR A O 1
ATOM 779 N N . GLY A 1 101 ? -3.484 16.875 3.457 1 98.62 101 GLY A N 1
ATOM 780 C CA . GLY A 1 101 ? -2.668 18.047 3.727 1 98.62 101 GLY A CA 1
ATOM 781 C C . GLY A 1 101 ? -1.669 17.828 4.848 1 98.62 101 GLY A C 1
ATOM 782 O O . GLY A 1 101 ? -1.939 17.094 5.797 1 98.62 101 GLY A O 1
ATOM 783 N N . TYR A 1 102 ? -0.486 18.5 4.723 1 98.81 102 TYR A N 1
ATOM 784 C CA . TYR A 1 102 ? 0.502 18.438 5.793 1 98.81 102 TYR A CA 1
ATOM 785 C C . TYR A 1 102 ? 1.144 19.797 6.023 1 98.81 102 TYR A C 1
ATOM 787 O O . TYR A 1 102 ? 1.151 20.656 5.129 1 98.81 102 TYR A O 1
ATOM 795 N N . CYS A 1 103 ? 1.565 19.984 7.184 1 98.88 103 CYS A N 1
ATOM 796 C CA . CYS A 1 103 ? 2.303 21.188 7.59 1 98.88 103 CYS A CA 1
ATOM 797 C C . CYS A 1 103 ? 3.418 20.828 8.562 1 98.88 103 CYS A C 1
ATOM 799 O O . CYS A 1 103 ? 3.174 20.188 9.586 1 98.88 103 CYS A O 1
ATOM 801 N N . ILE A 1 104 ? 4.605 21.172 8.211 1 98.94 104 ILE A N 1
ATOM 802 C CA . ILE A 1 104 ? 5.762 21.031 9.086 1 98.94 104 ILE A CA 1
ATOM 803 C C . ILE A 1 104 ? 6.23 22.422 9.547 1 98.94 104 ILE A C 1
ATOM 805 O O . ILE A 1 104 ? 6.516 23.281 8.719 1 98.94 104 ILE A O 1
ATOM 809 N N . ILE A 1 105 ? 6.246 22.625 10.797 1 98.88 105 ILE A N 1
ATOM 810 C CA . ILE A 1 105 ? 6.832 23.844 11.344 1 98.88 105 ILE A CA 1
ATOM 811 C C . ILE A 1 105 ? 8.219 23.547 11.898 1 98.88 105 ILE A C 1
ATOM 813 O O . ILE A 1 105 ? 8.367 22.734 12.82 1 98.88 105 ILE A O 1
ATOM 817 N N . HIS A 1 106 ? 9.172 24.109 11.328 1 98.38 106 HIS A N 1
ATOM 818 C CA . HIS A 1 106 ? 10.57 23.922 11.711 1 98.38 106 HIS A CA 1
ATOM 819 C C . HIS A 1 106 ? 11.266 25.266 11.906 1 98.38 106 HIS A C 1
ATOM 821 O O . HIS A 1 106 ? 11.344 26.078 10.969 1 98.38 106 HIS A O 1
ATOM 827 N N . GLU A 1 107 ? 11.766 25.516 13.148 1 96 107 GLU A N 1
ATOM 828 C CA . GLU A 1 107 ? 12.461 26.75 13.469 1 96 107 GLU A CA 1
ATOM 829 C C . GLU A 1 107 ? 11.617 27.969 13.086 1 96 107 GLU A C 1
ATOM 831 O O . GLU A 1 107 ? 12.125 28.906 12.477 1 96 107 GLU A O 1
ATOM 836 N N . GLY A 1 108 ? 10.32 27.781 13.289 1 94.38 108 GLY A N 1
ATOM 837 C CA . GLY A 1 108 ? 9.406 28.891 13.117 1 94.38 108 GLY A CA 1
ATOM 838 C C . GLY A 1 108 ? 8.906 29.047 11.695 1 94.38 108 GLY A C 1
ATOM 839 O O . GLY A 1 108 ? 8.055 29.891 11.422 1 94.38 108 GLY A O 1
ATOM 840 N N . GLU A 1 109 ? 9.406 28.281 10.75 1 97.81 109 GLU A N 1
ATOM 841 C CA . GLU A 1 109 ? 8.984 28.359 9.352 1 97.81 109 GLU A CA 1
ATOM 842 C C . GLU A 1 109 ? 8.078 27.172 8.992 1 97.81 109 GLU A C 1
ATOM 844 O O . GLU A 1 109 ? 8.312 26.047 9.438 1 97.81 109 GLU A O 1
ATOM 849 N N . GLU A 1 110 ? 7.105 27.484 8.172 1 98.19 110 GLU A N 1
ATOM 850 C CA . GLU A 1 110 ? 6.156 26.453 7.762 1 98.19 110 GLU A CA 1
ATOM 851 C C . GLU A 1 110 ? 6.508 25.906 6.387 1 98.19 110 GLU A C 1
ATOM 853 O O . GLU A 1 110 ? 6.812 26.656 5.461 1 98.19 110 GLU A O 1
ATOM 858 N N . VAL A 1 111 ? 6.555 24.625 6.25 1 98.25 111 VAL A N 1
ATOM 859 C CA . VAL A 1 111 ? 6.57 23.875 4.992 1 98.25 111 VAL A CA 1
ATOM 860 C C . VAL A 1 111 ? 5.285 23.062 4.855 1 98.25 111 VAL A C 1
ATOM 862 O O . VAL A 1 111 ? 5.047 22.141 5.637 1 98.25 111 VAL A O 1
ATOM 865 N N . SER A 1 112 ? 4.469 23.438 3.875 1 98.5 112 SER A N 1
ATOM 866 C CA . SER A 1 112 ? 3.162 22.797 3.779 1 98.5 112 SER A CA 1
ATOM 867 C C . SER A 1 112 ? 2.877 22.344 2.354 1 98.5 112 SER A C 1
ATOM 869 O O . SER A 1 112 ? 3.512 22.797 1.405 1 98.5 112 SER A O 1
ATOM 871 N N . GLY A 1 113 ? 2.07 21.391 2.209 1 98.38 113 GLY A N 1
ATOM 872 C CA . GLY A 1 113 ? 1.638 20.875 0.923 1 98.38 113 GLY A CA 1
ATOM 873 C C . GLY A 1 113 ? 0.494 19.875 1.037 1 98.38 113 GLY A C 1
ATOM 874 O O . GLY A 1 113 ? -0.018 19.641 2.133 1 98.38 113 GLY A O 1
ATOM 875 N N . ALA A 1 114 ? 0.01 19.469 -0.076 1 98.69 114 ALA A N 1
ATOM 876 C CA . ALA A 1 114 ? -1.046 18.469 -0.144 1 98.69 114 ALA A CA 1
ATOM 877 C C . ALA A 1 114 ? -0.702 17.375 -1.156 1 98.69 114 ALA A C 1
ATOM 879 O O . ALA A 1 114 ? -0.154 17.656 -2.223 1 98.69 114 ALA A O 1
ATOM 880 N N . VAL A 1 115 ? -0.995 16.141 -0.807 1 98.81 115 VAL A N 1
ATOM 881 C CA . VAL A 1 115 ? -0.77 14.984 -1.674 1 98.81 115 VAL A CA 1
ATOM 882 C C . VAL A 1 115 ? -2.105 14.328 -2.021 1 98.81 115 VAL A C 1
ATOM 884 O O . VAL A 1 115 ? -2.961 14.148 -1.152 1 98.81 115 VAL A O 1
ATOM 887 N N . VAL A 1 116 ? -2.271 14.039 -3.271 1 98.81 116 VAL A N 1
ATOM 888 C CA . VAL A 1 116 ? -3.521 13.445 -3.73 1 98.81 116 VAL A CA 1
ATOM 889 C C . VAL A 1 116 ? -3.246 12.07 -4.344 1 98.81 116 VAL A C 1
ATOM 891 O O . VAL A 1 116 ? -2.293 11.906 -5.105 1 98.81 116 VAL A O 1
ATOM 894 N N . THR A 1 117 ? -3.996 11.086 -3.994 1 98.88 117 THR A N 1
ATOM 895 C CA . THR A 1 117 ? -3.998 9.758 -4.598 1 98.88 117 THR A CA 1
ATOM 896 C C . THR A 1 117 ? -5.391 9.398 -5.113 1 98.88 117 THR A C 1
ATOM 898 O O . THR A 1 117 ? -6.383 9.586 -4.41 1 98.88 117 THR A O 1
ATOM 901 N N . GLU A 1 118 ? -5.469 8.945 -6.305 1 98.94 118 GLU A N 1
ATOM 902 C CA . GLU A 1 118 ? -6.719 8.406 -6.84 1 98.94 118 GLU A CA 1
ATOM 903 C C . GLU A 1 118 ? -6.895 6.941 -6.469 1 98.94 118 GLU A C 1
ATOM 905 O O . GLU A 1 118 ? -5.93 6.168 -6.492 1 98.94 118 GLU A O 1
ATOM 910 N N . VAL A 1 119 ? -8.094 6.578 -6.129 1 98.94 119 VAL A N 1
ATOM 911 C CA . VAL A 1 119 ? -8.422 5.211 -5.738 1 98.94 119 VAL A CA 1
ATOM 912 C C . VAL A 1 119 ? -9.625 4.719 -6.535 1 98.94 119 VAL A C 1
ATOM 914 O O . VAL A 1 119 ? -10.656 5.391 -6.586 1 98.94 119 VAL A O 1
ATOM 917 N N . LYS A 1 120 ? -9.5 3.611 -7.152 1 98.94 120 LYS A N 1
ATOM 918 C CA . LYS A 1 120 ? -10.609 2.953 -7.84 1 98.94 120 LYS A CA 1
ATOM 919 C C . LYS A 1 120 ? -11.109 1.752 -7.043 1 98.94 120 LYS A C 1
ATOM 921 O O . LYS A 1 120 ? -10.344 0.83 -6.75 1 98.94 120 LYS A O 1
ATOM 926 N N . PHE A 1 121 ? -12.383 1.85 -6.707 1 98.88 121 PHE A N 1
ATOM 927 C CA . PHE A 1 121 ? -13.008 0.685 -6.09 1 98.88 121 PHE A CA 1
ATOM 928 C C . PHE A 1 121 ? -13.539 -0.272 -7.148 1 98.88 121 PHE A C 1
ATOM 930 O O . PHE A 1 121 ? -13.969 0.158 -8.219 1 98.88 121 PHE A O 1
ATOM 937 N N . ARG A 1 122 ? -13.531 -1.506 -6.805 1 98.38 122 ARG A N 1
ATOM 938 C CA . ARG A 1 122 ? -14.297 -2.496 -7.547 1 98.38 122 ARG A CA 1
ATOM 939 C C . ARG A 1 122 ? -15.797 -2.305 -7.324 1 98.38 122 ARG A C 1
ATOM 941 O O . ARG A 1 122 ? -16.203 -1.572 -6.422 1 98.38 122 ARG A O 1
ATOM 948 N N . GLU A 1 123 ? -16.578 -2.898 -8.273 1 98.31 123 GLU A N 1
ATOM 949 C CA . GLU A 1 123 ? -18.016 -2.945 -7.996 1 98.31 123 GLU A CA 1
ATOM 950 C C . GLU A 1 123 ? -18.312 -3.82 -6.781 1 98.31 123 GLU A C 1
ATOM 952 O O . GLU A 1 123 ? -17.891 -4.977 -6.727 1 98.31 123 GLU A O 1
ATOM 957 N N . LEU A 1 124 ? -18.984 -3.27 -5.836 1 98.19 124 LEU A N 1
ATOM 958 C CA . LEU A 1 124 ? -19.219 -3.961 -4.574 1 98.19 124 LEU A CA 1
ATOM 959 C C . LEU A 1 124 ? -20.688 -4.371 -4.457 1 98.19 124 LEU A C 1
ATOM 961 O O . LEU A 1 124 ? -21.594 -3.592 -4.793 1 98.19 124 LEU A O 1
ATOM 965 N N . SER A 1 125 ? -20.922 -5.547 -4.035 1 97.62 125 SER A N 1
ATOM 966 C CA . SER A 1 125 ? -22.297 -5.961 -3.717 1 97.62 125 SER A CA 1
ATOM 967 C C . SER A 1 125 ? -22.719 -5.449 -2.346 1 97.62 125 SER A C 1
ATOM 969 O O . SER A 1 125 ? -21.875 -5.141 -1.502 1 97.62 125 SER A O 1
ATOM 971 N N . ASP A 1 126 ? -24.031 -5.398 -2.121 1 98.44 126 ASP A N 1
ATOM 972 C CA . ASP A 1 126 ? -24.547 -5.008 -0.813 1 98.44 126 ASP A CA 1
ATOM 973 C C . ASP A 1 126 ? -24.062 -5.961 0.276 1 98.44 126 ASP A C 1
ATOM 975 O O . ASP A 1 126 ? -23.719 -5.531 1.377 1 98.44 126 ASP A O 1
ATOM 979 N N . GLU A 1 127 ? -24.031 -7.172 -0.071 1 97.31 127 GLU A N 1
ATOM 980 C CA . GLU A 1 127 ? -23.609 -8.188 0.886 1 97.31 127 GLU A CA 1
ATOM 981 C C . GLU A 1 127 ? -22.172 -7.957 1.343 1 97.31 127 GLU A C 1
ATOM 983 O O . GLU A 1 127 ? -21.875 -8.047 2.535 1 97.31 127 GLU A O 1
ATOM 988 N N . LEU A 1 128 ? -21.344 -7.695 0.449 1 97.38 128 LEU A N 1
ATOM 989 C CA . LEU A 1 128 ? -19.938 -7.457 0.762 1 97.38 128 LEU A CA 1
ATOM 990 C C . LEU A 1 128 ? -19.766 -6.188 1.594 1 97.38 128 LEU A C 1
ATOM 992 O O . LEU A 1 128 ? -19 -6.168 2.553 1 97.38 128 LEU A O 1
ATOM 996 N N . ILE A 1 129 ? -20.484 -5.148 1.227 1 98.44 129 ILE A N 1
ATOM 997 C CA . ILE A 1 129 ? -20.438 -3.885 1.954 1 98.44 129 ILE A CA 1
ATOM 998 C C . ILE A 1 129 ? -20.844 -4.109 3.406 1 98.44 129 ILE A C 1
ATOM 1000 O O . ILE A 1 129 ? -20.156 -3.684 4.332 1 98.44 129 ILE A O 1
ATOM 1004 N N . TRP A 1 130 ? -21.906 -4.801 3.607 1 98.38 130 TRP A N 1
ATOM 1005 C CA . TRP A 1 130 ? -22.406 -5.02 4.961 1 98.38 130 TRP A CA 1
ATOM 1006 C C . TRP A 1 130 ? -21.469 -5.941 5.742 1 98.38 130 TRP A C 1
ATOM 1008 O O . TRP A 1 130 ? -21.297 -5.785 6.953 1 98.38 130 TRP A O 1
ATOM 1018 N N . ALA A 1 131 ? -20.922 -6.926 5.055 1 97.25 131 ALA A N 1
ATOM 1019 C CA . ALA A 1 131 ? -19.922 -7.77 5.715 1 97.25 131 ALA A CA 1
ATOM 1020 C C . ALA A 1 131 ? -18.766 -6.938 6.258 1 97.25 131 ALA A C 1
ATOM 1022 O O . ALA A 1 131 ? -18.297 -7.172 7.371 1 97.25 131 ALA A O 1
ATOM 1023 N N . TYR A 1 132 ? -18.344 -5.996 5.492 1 98.25 132 TYR A N 1
ATOM 1024 C CA . TYR A 1 132 ? -17.25 -5.117 5.906 1 98.25 132 TYR A CA 1
ATOM 1025 C C . TYR A 1 132 ? -17.688 -4.223 7.062 1 98.25 132 TYR A C 1
ATOM 1027 O O . TYR A 1 132 ? -16.953 -4.059 8.039 1 98.25 132 TYR A O 1
ATOM 1035 N N . ILE A 1 133 ? -18.875 -3.68 6.996 1 98.56 133 ILE A N 1
ATOM 1036 C CA . ILE A 1 133 ? -19.391 -2.793 8.031 1 98.56 133 ILE A CA 1
ATOM 1037 C C . ILE A 1 133 ? -19.469 -3.541 9.359 1 98.56 133 ILE A C 1
ATOM 1039 O O . ILE A 1 133 ? -19.141 -2.986 10.414 1 98.56 133 ILE A O 1
ATOM 1043 N N . ARG A 1 134 ? -19.719 -4.789 9.312 1 97.38 134 ARG A N 1
ATOM 1044 C CA . ARG A 1 134 ? -19.875 -5.609 10.508 1 97.38 134 ARG A CA 1
ATOM 1045 C C . ARG A 1 134 ? -18.531 -5.832 11.203 1 97.38 134 ARG A C 1
ATOM 1047 O O . ARG A 1 134 ? -18.484 -6.188 12.383 1 97.38 134 ARG A O 1
ATOM 1054 N N . THR A 1 135 ? -17.469 -5.652 10.484 1 96.69 135 THR A N 1
ATOM 1055 C CA . THR A 1 135 ? -16.156 -5.797 11.102 1 96.69 135 THR A CA 1
ATOM 1056 C C . THR A 1 135 ? -15.875 -4.629 12.047 1 96.69 135 THR A C 1
ATOM 1058 O O . THR A 1 135 ? -14.969 -4.703 12.867 1 96.69 135 THR A O 1
ATOM 1061 N N . GLY A 1 136 ? -16.562 -3.463 11.852 1 97.5 136 GLY A N 1
ATOM 1062 C CA . GLY A 1 136 ? -16.328 -2.264 12.641 1 97.5 136 GLY A CA 1
ATOM 1063 C C . GLY A 1 136 ? -15.25 -1.366 12.062 1 97.5 136 GLY A C 1
ATOM 1064 O O . GLY A 1 136 ? -15.125 -0.204 12.453 1 97.5 136 GLY A O 1
ATOM 1065 N N . GLU A 1 137 ? -14.508 -1.756 11.07 1 96.88 137 GLU A N 1
ATOM 1066 C CA . GLU A 1 137 ? -13.336 -1.071 10.539 1 96.88 137 GLU A CA 1
ATOM 1067 C C . GLU A 1 137 ? -13.711 0.275 9.93 1 96.88 137 GLU A C 1
ATOM 1069 O O . GLU A 1 137 ? -12.953 1.241 10.023 1 96.88 137 GLU A O 1
ATOM 1074 N N . PRO A 1 138 ? -14.867 0.458 9.383 1 97.44 138 PRO A N 1
ATOM 1075 C CA . PRO A 1 138 ? -15.211 1.682 8.656 1 97.44 138 PRO A CA 1
ATOM 1076 C C . PRO A 1 138 ? -15.414 2.883 9.578 1 97.44 138 PRO A C 1
ATOM 1078 O O . PRO A 1 138 ? -15.289 4.027 9.141 1 97.44 138 PRO A O 1
ATOM 1081 N N . MET A 1 139 ? -15.672 2.662 10.828 1 96.38 139 MET A N 1
ATOM 1082 C CA . MET A 1 139 ? -16.375 3.65 11.641 1 96.38 139 MET A CA 1
ATOM 1083 C C . MET A 1 139 ? -15.445 4.797 12.023 1 96.38 139 MET A C 1
ATOM 1085 O O . MET A 1 139 ? -15.898 5.922 12.234 1 96.38 139 MET A O 1
ATOM 1089 N N . ASP A 1 140 ? -14.203 4.672 12.078 1 93.31 140 ASP A N 1
ATOM 1090 C CA . ASP A 1 140 ? -13.297 5.742 12.484 1 93.31 140 ASP A CA 1
ATOM 1091 C C . ASP A 1 140 ? -12.461 6.23 11.312 1 93.31 140 ASP A C 1
ATOM 1093 O O . ASP A 1 140 ? -11.375 6.777 11.5 1 93.31 140 ASP A O 1
ATOM 1097 N N . LYS A 1 141 ? -12.992 6.039 10.07 1 95.25 141 LYS A N 1
ATOM 1098 C CA . LYS A 1 141 ? -12.219 6.355 8.875 1 95.25 141 LYS A CA 1
ATOM 1099 C C . LYS A 1 141 ? -13.023 7.234 7.918 1 95.25 141 LYS A C 1
ATOM 1101 O O . LYS A 1 141 ? -14.195 6.973 7.664 1 95.25 141 LYS A O 1
ATOM 1106 N N . ALA A 1 142 ? -12.305 8.25 7.434 1 94.88 142 ALA A N 1
ATOM 1107 C CA . ALA A 1 142 ? -12.906 9.039 6.367 1 94.88 142 ALA A CA 1
ATOM 1108 C C . ALA A 1 142 ? -13.234 8.172 5.156 1 94.88 142 ALA A C 1
ATOM 1110 O O . ALA A 1 142 ? -12.43 7.32 4.762 1 94.88 142 ALA A O 1
ATOM 1111 N N . GLY A 1 143 ? -14.422 8.336 4.594 1 97.62 143 GLY A N 1
ATOM 1112 C CA . GLY A 1 143 ? -14.828 7.555 3.436 1 97.62 143 GLY A CA 1
ATOM 1113 C C . GLY A 1 143 ? -15.25 6.141 3.783 1 97.62 143 GLY A C 1
ATOM 1114 O O . GLY A 1 143 ? -15.57 5.348 2.896 1 97.62 143 GLY A O 1
ATOM 1115 N N . ALA A 1 144 ? -15.117 5.77 5.066 1 98.38 144 ALA A N 1
ATOM 1116 C CA . ALA A 1 144 ? -15.633 4.52 5.621 1 98.38 144 ALA A CA 1
ATOM 1117 C C . ALA A 1 144 ? -14.789 3.332 5.156 1 98.38 144 ALA A C 1
ATOM 1119 O O . ALA A 1 144 ? -15.32 2.24 4.93 1 98.38 144 ALA A O 1
ATOM 1120 N N . TYR A 1 145 ? -13.531 3.496 4.977 1 98.62 145 TYR A N 1
ATOM 1121 C CA . TYR A 1 145 ? -12.711 2.328 4.664 1 98.62 145 TYR A CA 1
ATOM 1122 C C . TYR A 1 145 ? -11.258 2.564 5.047 1 98.62 145 TYR A C 1
ATOM 1124 O O . TYR A 1 145 ? -10.82 3.711 5.156 1 98.62 145 TYR A O 1
ATOM 1132 N N . GLY A 1 146 ? -10.562 1.548 5.34 1 97.5 146 GLY A N 1
ATOM 1133 C CA . GLY A 1 146 ? -9.117 1.516 5.504 1 97.5 146 GLY A CA 1
ATOM 1134 C C . GLY A 1 146 ? -8.422 0.609 4.508 1 97.5 146 GLY A C 1
ATOM 1135 O O . GLY A 1 146 ? -8.648 -0.602 4.492 1 97.5 146 GLY A O 1
ATOM 1136 N N . ILE A 1 147 ? -7.551 1.207 3.725 1 97.81 147 ILE A N 1
ATOM 1137 C CA . ILE A 1 147 ? -6.91 0.45 2.652 1 97.81 147 ILE A CA 1
ATOM 1138 C C . ILE A 1 147 ? -5.965 -0.589 3.248 1 97.81 147 ILE A C 1
ATOM 1140 O O . ILE A 1 147 ? -5.707 -1.626 2.635 1 97.81 147 ILE A O 1
ATOM 1144 N N . GLN A 1 148 ? -5.426 -0.349 4.457 1 94.31 148 GLN A N 1
ATOM 1145 C CA . GLN A 1 148 ? -4.445 -1.226 5.094 1 94.31 148 GLN A CA 1
ATOM 1146 C C . GLN A 1 148 ? -5.117 -2.459 5.688 1 94.31 148 GLN A C 1
ATOM 1148 O O . GLN A 1 148 ? -4.445 -3.438 6.02 1 94.31 148 GLN A O 1
ATOM 1153 N N . GLY A 1 149 ? -6.395 -2.373 5.938 1 95 149 GLY A N 1
ATOM 1154 C CA . GLY A 1 149 ? -7.152 -3.471 6.516 1 95 149 GLY A CA 1
ATOM 1155 C C . GLY A 1 149 ? -8.016 -4.199 5.504 1 95 149 GLY A C 1
ATOM 1156 O O . GLY A 1 149 ? -7.586 -4.438 4.371 1 95 149 GLY A O 1
ATOM 1157 N N . LYS A 1 150 ? -9.188 -4.609 5.953 1 96.81 150 LYS A N 1
ATOM 1158 C CA . LYS A 1 150 ? -10.102 -5.375 5.105 1 96.81 150 LYS A CA 1
ATOM 1159 C C . LYS A 1 150 ? -10.656 -4.516 3.977 1 96.81 150 LYS A C 1
ATOM 1161 O O . LYS A 1 150 ? -11.016 -5.031 2.916 1 96.81 150 LYS A O 1
ATOM 1166 N N . GLY A 1 151 ? -10.688 -3.189 4.207 1 97.81 151 GLY A N 1
ATOM 1167 C CA . GLY A 1 151 ? -11.156 -2.289 3.164 1 97.81 151 GLY A CA 1
ATOM 1168 C C . GLY A 1 151 ? -10.289 -2.322 1.917 1 97.81 151 GLY A C 1
ATOM 1169 O O . GLY A 1 151 ? -10.719 -1.888 0.846 1 97.81 151 GLY A O 1
ATOM 1170 N N . GLY A 1 152 ? -9.047 -2.797 2.104 1 97.88 152 GLY A N 1
ATOM 1171 C CA . GLY A 1 152 ? -8.164 -2.945 0.96 1 97.88 152 GLY A CA 1
ATOM 1172 C C . GLY A 1 152 ? -8.734 -3.846 -0.12 1 97.88 152 GLY A C 1
ATOM 1173 O O . GLY A 1 152 ? -8.398 -3.699 -1.298 1 97.88 152 GLY A O 1
ATOM 1174 N N . LEU A 1 153 ? -9.562 -4.754 0.225 1 97.69 153 LEU A N 1
ATOM 1175 C CA . LEU A 1 153 ? -10.156 -5.707 -0.705 1 97.69 153 LEU A CA 1
ATOM 1176 C C . LEU A 1 153 ? -10.977 -4.984 -1.769 1 97.69 153 LEU A C 1
ATOM 1178 O O . LEU A 1 153 ? -11.133 -5.484 -2.887 1 97.69 153 LEU A O 1
ATOM 1182 N N . PHE A 1 154 ? -11.492 -3.807 -1.465 1 98.44 154 PHE A N 1
ATOM 1183 C CA . PHE A 1 154 ? -12.383 -3.074 -2.359 1 98.44 154 PHE A CA 1
ATOM 1184 C C . PHE A 1 154 ? -11.594 -2.365 -3.451 1 98.44 154 PHE A C 1
ATOM 1186 O O . PHE A 1 154 ? -12.156 -1.956 -4.469 1 98.44 154 PHE A O 1
ATOM 1193 N N . VAL A 1 155 ? -10.32 -2.174 -3.258 1 98.75 155 VAL A N 1
ATOM 1194 C CA . VAL A 1 155 ? -9.516 -1.31 -4.113 1 98.75 155 VAL A CA 1
ATOM 1195 C C . VAL A 1 155 ? -9.008 -2.1 -5.316 1 98.75 155 VAL A C 1
ATOM 1197 O O . VAL A 1 155 ? -8.352 -3.137 -5.156 1 98.75 155 VAL A O 1
ATOM 1200 N N . GLU A 1 156 ? -9.336 -1.622 -6.445 1 98.56 156 GLU A N 1
ATOM 1201 C CA . GLU A 1 156 ? -8.852 -2.213 -7.691 1 98.56 156 GLU A CA 1
ATOM 1202 C C . GLU A 1 156 ? -7.469 -1.685 -8.055 1 98.56 156 GLU A C 1
ATOM 1204 O O . GLU A 1 156 ? -6.57 -2.459 -8.391 1 98.56 156 GLU A O 1
ATOM 1209 N N . TRP A 1 157 ? -7.266 -0.437 -7.98 1 98.81 157 TRP A N 1
ATOM 1210 C CA . TRP A 1 157 ? -5.965 0.187 -8.211 1 98.81 157 TRP A CA 1
ATOM 1211 C C . TRP A 1 157 ? -5.895 1.558 -7.547 1 98.81 157 TRP A C 1
ATOM 1213 O O . TRP A 1 157 ? -6.922 2.131 -7.176 1 98.81 157 TRP A O 1
ATOM 1223 N N . ILE A 1 158 ? -4.727 1.965 -7.266 1 98.94 158 ILE A N 1
ATOM 1224 C CA . ILE A 1 158 ? -4.5 3.355 -6.887 1 98.94 158 ILE A CA 1
ATOM 1225 C C . ILE A 1 158 ? -3.527 4.004 -7.871 1 98.94 158 ILE A C 1
ATOM 1227 O O . ILE A 1 158 ? -2.783 3.311 -8.57 1 98.94 158 ILE A O 1
ATOM 1231 N N . ASN A 1 159 ? -3.615 5.25 -8.008 1 98.94 159 ASN A N 1
ATOM 1232 C CA . ASN A 1 159 ? -2.648 6.086 -8.711 1 98.94 159 ASN A CA 1
ATOM 1233 C C . ASN A 1 159 ? -2.121 7.207 -7.82 1 98.94 159 ASN A C 1
ATOM 1235 O O . ASN A 1 159 ? -2.803 8.211 -7.609 1 98.94 159 ASN A O 1
ATOM 1239 N N . GLY A 1 160 ? -0.958 7.051 -7.309 1 98.88 160 GLY A N 1
ATOM 1240 C CA . GLY A 1 160 ? -0.353 7.949 -6.336 1 98.88 160 GLY A CA 1
ATOM 1241 C C . GLY A 1 160 ? 0.344 7.223 -5.203 1 98.88 160 GLY A C 1
ATOM 1242 O O . GLY A 1 160 ? 0.856 6.117 -5.391 1 98.88 160 GLY A O 1
ATOM 1243 N N . ASP A 1 161 ? 0.454 7.859 -4.086 1 98.75 161 ASP A N 1
ATOM 1244 C CA . ASP A 1 161 ? 1.156 7.367 -2.904 1 98.75 161 ASP A CA 1
ATOM 1245 C C . ASP A 1 161 ? 0.229 6.531 -2.023 1 98.75 161 ASP A C 1
ATOM 1247 O O . ASP A 1 161 ? -0.753 7.047 -1.486 1 98.75 161 ASP A O 1
ATOM 1251 N N . TYR A 1 162 ? 0.53 5.27 -1.842 1 98.81 162 TYR A N 1
ATOM 1252 C CA . TYR A 1 162 ? -0.241 4.367 -0.99 1 98.81 162 TYR A CA 1
ATOM 1253 C C . TYR A 1 162 ? -0.323 4.902 0.435 1 98.81 162 TYR A C 1
ATOM 1255 O O . TYR A 1 162 ? -1.384 4.852 1.062 1 98.81 162 TYR A O 1
ATOM 1263 N N . TYR A 1 163 ? 0.712 5.418 0.964 1 98.44 163 TYR A N 1
ATOM 1264 C CA . TYR A 1 163 ? 0.761 5.867 2.352 1 98.44 163 TYR A CA 1
ATOM 1265 C C . TYR A 1 163 ? -0.067 7.133 2.545 1 98.44 163 TYR A C 1
ATOM 1267 O O . TYR A 1 163 ? -0.526 7.418 3.654 1 98.44 163 TYR A O 1
ATOM 1275 N N . ASN A 1 164 ? -0.214 7.848 1.438 1 98.69 164 ASN A N 1
ATOM 1276 C CA . ASN A 1 164 ? -1.183 8.938 1.485 1 98.69 164 ASN A CA 1
ATOM 1277 C C . ASN A 1 164 ? -2.59 8.422 1.776 1 98.69 164 ASN A C 1
ATOM 1279 O O . ASN A 1 164 ? -3.324 9.023 2.562 1 98.69 164 ASN A O 1
ATOM 1283 N N . VAL A 1 165 ? -2.943 7.301 1.147 1 98.75 165 VAL A N 1
ATOM 1284 C CA . VAL A 1 165 ? -4.266 6.723 1.352 1 98.75 165 VAL A CA 1
ATOM 1285 C C . VAL A 1 165 ? -4.398 6.23 2.791 1 98.75 165 VAL A C 1
ATOM 1287 O O . VAL A 1 165 ? -5.473 6.332 3.393 1 98.75 165 VAL A O 1
ATOM 1290 N N . VAL A 1 166 ? -3.27 5.734 3.305 1 97.94 166 VAL A N 1
ATOM 1291 C CA . VAL A 1 166 ? -3.275 5.27 4.688 1 97.94 166 VAL A CA 1
ATOM 1292 C C . VAL A 1 166 ? -3.436 6.461 5.629 1 97.94 166 VAL A C 1
ATOM 1294 O O . VAL A 1 166 ? -3.992 6.324 6.723 1 97.94 166 VAL A O 1
ATOM 1297 N N . GLY A 1 167 ? -2.891 7.625 5.223 1 97.06 167 GLY A N 1
ATOM 1298 C CA . GLY A 1 167 ? -3.111 8.812 6.031 1 97.06 167 GLY A CA 1
ATOM 1299 C C . GLY A 1 167 ? -1.851 9.625 6.254 1 97.06 167 GLY A C 1
ATOM 1300 O O . GLY A 1 167 ? -1.879 10.648 6.941 1 97.06 167 GLY A O 1
ATOM 1301 N N . PHE A 1 168 ? -0.75 9.195 5.703 1 98.31 168 PHE A N 1
ATOM 1302 C CA . PHE A 1 168 ? 0.516 9.883 5.93 1 98.31 168 PHE A CA 1
ATOM 1303 C C . PHE A 1 168 ? 1.422 9.766 4.711 1 98.31 168 PHE A C 1
ATOM 1305 O O . PHE A 1 168 ? 2.209 8.828 4.602 1 98.31 168 PHE A O 1
ATOM 1312 N N . PRO A 1 169 ? 1.395 10.773 3.797 1 98.5 169 PRO A N 1
ATOM 1313 C CA . PRO A 1 169 ? 2.234 10.719 2.598 1 98.5 169 PRO A CA 1
ATOM 1314 C C . PRO A 1 169 ? 3.725 10.672 2.924 1 98.5 169 PRO A C 1
ATOM 1316 O O . PRO A 1 169 ? 4.18 11.344 3.854 1 98.5 169 PRO A O 1
ATOM 1319 N 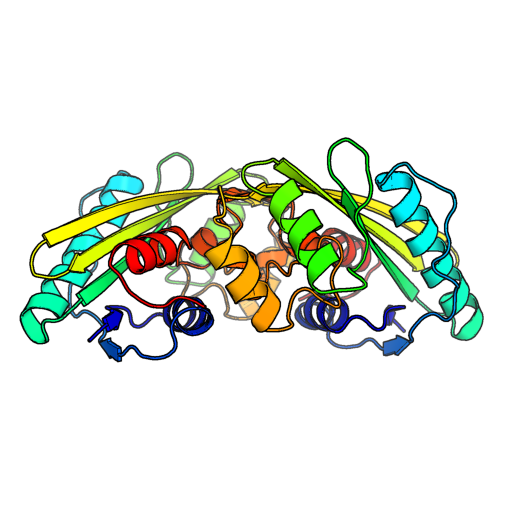N . LEU A 1 170 ? 4.453 9.961 2.141 1 98.12 170 LEU A N 1
ATOM 1320 C CA . LEU A 1 170 ? 5.879 9.812 2.402 1 98.12 170 LEU A CA 1
ATOM 1321 C C . LEU A 1 170 ? 6.641 11.078 2.016 1 98.12 170 LEU A C 1
ATOM 1323 O O . LEU A 1 170 ? 7.801 11.25 2.396 1 98.12 170 LEU A O 1
ATOM 1327 N N . GLU A 1 171 ? 5.996 11.953 1.287 1 98 171 GLU A N 1
ATOM 1328 C CA . GLU A 1 171 ? 6.566 13.273 1.03 1 98 171 GLU A CA 1
ATOM 1329 C C . GLU A 1 171 ? 6.957 13.969 2.33 1 98 171 GLU A C 1
ATOM 1331 O O . GLU A 1 171 ? 7.945 14.703 2.375 1 98 171 GLU A O 1
ATOM 1336 N N . ILE A 1 172 ? 6.195 13.758 3.363 1 98.5 172 ILE A N 1
ATOM 1337 C CA . ILE A 1 172 ? 6.477 14.375 4.656 1 98.5 172 ILE A CA 1
ATOM 1338 C C . ILE A 1 172 ? 7.84 13.906 5.164 1 98.5 172 ILE A C 1
ATOM 1340 O O . ILE A 1 172 ? 8.648 14.719 5.625 1 98.5 172 ILE A O 1
ATOM 1344 N N . VAL A 1 173 ? 8.133 12.641 5.02 1 98.12 173 VAL A N 1
ATOM 1345 C CA . VAL A 1 173 ? 9.398 12.07 5.473 1 98.12 173 VAL A CA 1
ATOM 1346 C C . VAL A 1 173 ? 10.547 12.641 4.641 1 98.12 173 VAL A C 1
ATOM 1348 O O . VAL A 1 173 ? 11.617 12.938 5.172 1 98.12 173 VAL A O 1
ATOM 1351 N N . TRP A 1 174 ? 10.273 12.812 3.357 1 97.88 174 TRP A N 1
ATOM 1352 C CA . TRP A 1 174 ? 11.289 13.391 2.486 1 97.88 174 TRP A CA 1
ATOM 1353 C C . TRP A 1 174 ? 11.609 14.82 2.9 1 97.88 174 TRP A C 1
ATOM 1355 O O . TRP A 1 174 ? 12.773 15.227 2.922 1 97.88 174 TRP A O 1
ATOM 1365 N N . LYS A 1 175 ? 10.555 15.594 3.205 1 98.19 175 LYS A N 1
ATOM 1366 C CA . LYS A 1 175 ? 10.758 16.969 3.664 1 98.19 175 LYS A CA 1
ATOM 1367 C C . LYS A 1 175 ? 11.555 17 4.965 1 98.19 175 LYS A C 1
ATOM 1369 O O . LYS A 1 175 ? 12.43 17.844 5.145 1 98.19 175 LYS A O 1
ATOM 1374 N N . LEU A 1 176 ? 11.242 16.078 5.832 1 98.06 176 LEU A N 1
ATOM 1375 C CA . LEU A 1 176 ? 11.977 16 7.09 1 98.06 176 LEU A CA 1
ATOM 1376 C C . LEU A 1 176 ? 13.453 15.695 6.84 1 98.06 176 LEU A C 1
ATOM 1378 O O . LEU A 1 176 ? 14.328 16.281 7.48 1 98.06 176 LEU A O 1
ATOM 1382 N N . ARG A 1 177 ? 13.703 14.789 5.918 1 96.56 177 ARG A N 1
ATOM 1383 C CA . ARG A 1 177 ? 15.078 14.477 5.539 1 96.56 177 ARG A CA 1
ATOM 1384 C C . ARG A 1 177 ? 15.805 15.727 5.035 1 96.56 177 ARG A C 1
ATOM 1386 O O . ARG A 1 177 ? 16.953 15.977 5.422 1 96.56 177 ARG A O 1
ATOM 1393 N N . GLU A 1 178 ? 15.125 16.484 4.234 1 96.38 178 GLU A N 1
ATOM 1394 C CA . GLU A 1 178 ? 15.695 17.719 3.689 1 96.38 178 GLU A CA 1
ATOM 1395 C C . GLU A 1 178 ? 16.016 18.719 4.797 1 96.38 178 GLU A C 1
ATOM 1397 O O . GLU A 1 178 ? 16.938 19.531 4.668 1 96.38 178 GLU A O 1
ATOM 1402 N N . LEU A 1 179 ? 15.242 18.625 5.84 1 96.75 179 LEU A N 1
ATOM 1403 C CA . LEU A 1 179 ? 15.414 19.547 6.965 1 96.75 179 LEU A CA 1
ATOM 1404 C C . LEU A 1 179 ? 16.5 19.047 7.91 1 96.75 179 LEU A C 1
ATOM 1406 O O . LEU A 1 179 ? 16.812 19.703 8.906 1 96.75 179 LEU A O 1
ATOM 1410 N N . GLY A 1 180 ? 17 17.781 7.664 1 95.06 180 GLY A N 1
ATOM 1411 C CA . GLY A 1 180 ? 18.172 17.344 8.406 1 95.06 180 GLY A CA 1
ATOM 1412 C C . GLY A 1 180 ? 17.875 16.188 9.359 1 95.06 180 GLY A C 1
ATOM 1413 O O . GLY A 1 180 ? 18.75 15.766 10.109 1 95.06 180 GLY A O 1
ATOM 1414 N N . PHE A 1 181 ? 16.656 15.68 9.289 1 96.44 181 PHE A N 1
ATOM 1415 C CA . PHE A 1 181 ? 16.328 14.562 10.156 1 96.44 181 PHE A CA 1
ATOM 1416 C C . PHE A 1 181 ? 16.781 13.242 9.531 1 96.44 181 PHE A C 1
ATOM 1418 O O . PHE A 1 181 ? 16.672 13.055 8.32 1 96.44 181 PHE A O 1
ATOM 1425 N N . GLY A 1 182 ? 17.297 12.359 10.281 1 93.69 182 GLY A N 1
ATOM 1426 C CA . GLY A 1 182 ? 17.672 11.023 9.82 1 93.69 182 GLY A CA 1
ATOM 1427 C C . GLY A 1 182 ? 16.469 10.148 9.523 1 93.69 182 GLY A C 1
ATOM 1428 O O . GLY A 1 182 ? 15.555 10.047 10.344 1 93.69 182 GLY A O 1
ATOM 1429 N N . VAL A 1 183 ? 16.266 9.523 8.32 1 91.62 183 VAL A N 1
ATOM 1430 C CA . VAL A 1 183 ? 15.078 8.766 7.961 1 91.62 183 VAL A CA 1
ATOM 1431 C C . VAL A 1 183 ? 15.438 7.293 7.762 1 91.62 183 VAL A C 1
ATOM 1433 O O . VAL A 1 183 ? 14.547 6.453 7.594 1 91.62 183 VAL A O 1
ATOM 1436 N N . MET A 1 184 ? 16.531 6.871 7.734 1 83.44 184 MET A N 1
ATOM 1437 C CA . MET A 1 184 ? 16.969 5.488 7.547 1 83.44 184 MET A CA 1
ATOM 1438 C C . MET A 1 184 ? 18.109 5.137 8.5 1 83.44 184 MET A C 1
ATOM 1440 O O . MET A 1 184 ? 19 5.953 8.734 1 83.44 184 MET A O 1
ATOM 1444 N N . MET B 1 1 ? -9.922 -27.578 1.796 1 93.56 1 MET B N 1
ATOM 1445 C CA . MET B 1 1 ? -8.68 -27.078 2.385 1 93.56 1 MET B CA 1
ATOM 1446 C C . MET B 1 1 ? -7.992 -26.094 1.449 1 93.56 1 MET B C 1
ATOM 1448 O O . MET B 1 1 ? -7.859 -26.344 0.252 1 93.56 1 MET B O 1
ATOM 1452 N N . LEU B 1 2 ? -7.68 -24.969 1.928 1 98.31 2 LEU B N 1
ATOM 1453 C CA . LEU B 1 2 ? -6.961 -23.953 1.161 1 98.31 2 LEU B CA 1
ATOM 1454 C C . LEU B 1 2 ? -5.48 -23.953 1.521 1 98.31 2 LEU B C 1
ATOM 1456 O O . LEU B 1 2 ? -5.121 -23.969 2.701 1 98.31 2 LEU B O 1
ATOM 1460 N N . VAL B 1 3 ? -4.656 -23.984 0.435 1 98.81 3 VAL B N 1
ATOM 1461 C CA . VAL B 1 3 ? -3.219 -24.094 0.65 1 98.81 3 VAL B CA 1
ATOM 1462 C C . VAL B 1 3 ? -2.49 -22.984 -0.099 1 98.81 3 VAL B C 1
ATOM 1464 O O . VAL B 1 3 ? -2.744 -22.75 -1.283 1 98.81 3 VAL B O 1
ATOM 1467 N N . LEU B 1 4 ? -1.663 -22.297 0.559 1 98.81 4 LEU B N 1
ATOM 1468 C CA . LEU B 1 4 ? -0.751 -21.328 -0.048 1 98.81 4 LEU B CA 1
ATOM 1469 C C . LEU B 1 4 ? 0.598 -21.969 -0.352 1 98.81 4 LEU B C 1
ATOM 1471 O O . LEU B 1 4 ? 1.343 -22.328 0.565 1 98.81 4 LEU B O 1
ATOM 1475 N N . ALA B 1 5 ? 0.936 -22.078 -1.64 1 98.56 5 ALA B N 1
ATOM 1476 C CA . ALA B 1 5 ? 2.18 -22.703 -2.084 1 98.56 5 ALA B CA 1
ATOM 1477 C C . ALA B 1 5 ? 3.326 -21.703 -2.094 1 98.56 5 ALA B C 1
ATOM 1479 O O . ALA B 1 5 ? 3.938 -21.453 -3.137 1 98.56 5 ALA B O 1
ATOM 1480 N N . SER B 1 6 ? 3.65 -21.141 -0.974 1 96.69 6 SER B N 1
ATOM 1481 C CA . SER B 1 6 ? 4.672 -20.109 -0.877 1 96.69 6 SER B CA 1
ATOM 1482 C C . SER B 1 6 ? 5.309 -20.094 0.507 1 96.69 6 SER B C 1
ATOM 1484 O O . SER B 1 6 ? 4.625 -20.266 1.516 1 96.69 6 SER B O 1
ATOM 1486 N N . ALA B 1 7 ? 6.578 -19.844 0.535 1 93.06 7 ALA B N 1
ATOM 1487 C CA . ALA B 1 7 ? 7.285 -19.656 1.799 1 93.06 7 ALA B CA 1
ATOM 1488 C C . ALA B 1 7 ? 7.348 -18.172 2.166 1 93.06 7 ALA B C 1
ATOM 1490 O O . ALA B 1 7 ? 7.922 -17.812 3.193 1 93.06 7 ALA B O 1
ATOM 1491 N N . SER B 1 8 ? 6.828 -17.312 1.304 1 94.06 8 SER B N 1
ATOM 1492 C CA . SER B 1 8 ? 6.918 -15.875 1.503 1 94.06 8 SER B CA 1
ATOM 1493 C C . SER B 1 8 ? 6.09 -15.43 2.703 1 94.06 8 SER B C 1
ATOM 1495 O O . SER B 1 8 ? 4.871 -15.602 2.723 1 94.06 8 SER B O 1
ATOM 1497 N N . PRO B 1 9 ? 6.715 -14.805 3.693 1 95.12 9 PRO B N 1
ATOM 1498 C CA . PRO B 1 9 ? 5.945 -14.281 4.824 1 95.12 9 PRO B CA 1
ATOM 1499 C C . PRO B 1 9 ? 4.938 -13.211 4.41 1 95.12 9 PRO B C 1
ATOM 1501 O O . PRO B 1 9 ? 3.842 -13.141 4.973 1 95.12 9 PRO B O 1
ATOM 1504 N N . ARG B 1 10 ? 5.277 -12.414 3.443 1 95.75 10 ARG B N 1
ATOM 1505 C CA . ARG B 1 10 ? 4.398 -11.344 2.98 1 95.75 10 ARG B CA 1
ATOM 1506 C C . ARG B 1 10 ? 3.121 -11.922 2.369 1 95.75 10 ARG B C 1
ATOM 1508 O O . ARG B 1 10 ? 2.025 -11.414 2.623 1 95.75 10 ARG B O 1
ATOM 1515 N N . ARG B 1 11 ? 3.25 -12.945 1.598 1 97.75 11 ARG B N 1
ATOM 1516 C CA . ARG B 1 11 ? 2.082 -13.562 0.981 1 97.75 11 ARG B CA 1
ATOM 1517 C C . ARG B 1 11 ? 1.172 -14.188 2.035 1 97.75 11 ARG B C 1
ATOM 1519 O O . ARG B 1 11 ? -0.051 -14.039 1.97 1 97.75 11 ARG B O 1
ATOM 1526 N N . ARG B 1 12 ? 1.812 -14.805 2.979 1 97.56 12 ARG B N 1
ATOM 1527 C CA . ARG B 1 12 ? 1.059 -15.398 4.078 1 97.56 12 ARG B CA 1
ATOM 1528 C C . ARG B 1 12 ? 0.299 -14.328 4.859 1 97.56 12 ARG B C 1
ATOM 1530 O O . ARG B 1 12 ? -0.883 -14.5 5.164 1 97.56 12 ARG B O 1
ATOM 1537 N N . GLU B 1 13 ? 0.937 -13.242 5.137 1 96.94 13 GLU B N 1
ATOM 1538 C CA . GLU B 1 13 ? 0.342 -12.156 5.902 1 96.94 13 GLU B CA 1
ATOM 1539 C C . GLU B 1 13 ? -0.845 -11.547 5.164 1 96.94 13 GLU B C 1
ATOM 1541 O O . GLU B 1 13 ? -1.907 -11.328 5.754 1 96.94 13 GLU B O 1
ATOM 1546 N N . ILE B 1 14 ? -0.656 -11.281 3.877 1 97.31 14 ILE B N 1
ATOM 1547 C CA . ILE B 1 14 ? -1.715 -10.648 3.096 1 97.31 14 ILE B CA 1
ATOM 1548 C C . ILE B 1 14 ? -2.92 -11.586 3.016 1 97.31 14 ILE B C 1
ATOM 1550 O O . ILE B 1 14 ? -4.051 -11.172 3.291 1 97.31 14 ILE B O 1
ATOM 1554 N N . LEU B 1 15 ? -2.66 -12.859 2.645 1 98.19 15 LEU B N 1
ATOM 1555 C CA . LEU B 1 15 ? -3.762 -13.812 2.574 1 98.19 15 LEU B CA 1
ATOM 1556 C C . LEU B 1 15 ? -4.465 -13.938 3.922 1 98.19 15 LEU B C 1
ATOM 1558 O O . LEU B 1 15 ? -5.695 -13.953 3.984 1 98.19 15 LEU B O 1
ATOM 1562 N N . GLY B 1 16 ? -3.693 -13.961 5 1 97.31 16 GLY B N 1
ATOM 1563 C CA . GLY B 1 16 ? -4.223 -14.125 6.348 1 97.31 16 GLY B CA 1
ATOM 1564 C C . GLY B 1 16 ? -5.098 -12.969 6.789 1 97.31 16 GLY B C 1
ATOM 1565 O O . GLY B 1 16 ? -5.879 -13.102 7.734 1 97.31 16 GLY B O 1
ATOM 1566 N N . ARG B 1 17 ? -4.988 -11.828 6.203 1 95.38 17 ARG B N 1
ATOM 1567 C CA . ARG B 1 17 ? -5.828 -10.672 6.512 1 95.38 17 ARG B CA 1
ATOM 1568 C C . ARG B 1 17 ? -7.27 -10.906 6.074 1 95.38 17 ARG B C 1
ATOM 1570 O O . ARG B 1 17 ? -8.203 -10.359 6.66 1 95.38 17 ARG B O 1
ATOM 1577 N N . PHE B 1 18 ? -7.398 -11.781 5.047 1 95.81 18 PHE B N 1
ATOM 1578 C CA . PHE B 1 18 ? -8.719 -11.906 4.438 1 95.81 18 PHE B CA 1
ATOM 1579 C C . PHE B 1 18 ? -9.289 -13.305 4.648 1 95.81 18 PHE B C 1
ATOM 1581 O O . PHE B 1 18 ? -10.508 -13.484 4.676 1 95.81 18 PHE B O 1
ATOM 1588 N N . ILE B 1 19 ? -8.383 -14.242 4.73 1 95.75 19 ILE B N 1
ATOM 1589 C CA . ILE B 1 19 ? -8.789 -15.633 4.906 1 95.75 19 ILE B CA 1
ATOM 1590 C C . ILE B 1 19 ? -8.086 -16.219 6.133 1 95.75 19 ILE B C 1
ATOM 1592 O O . ILE B 1 19 ? -6.855 -16.266 6.188 1 95.75 19 ILE B O 1
ATOM 1596 N N . LYS B 1 20 ? -8.859 -16.703 7.094 1 91.5 20 LYS B N 1
ATOM 1597 C CA . LYS B 1 20 ? -8.312 -17.109 8.391 1 91.5 20 LYS B CA 1
ATOM 1598 C C . LYS B 1 20 ? -7.762 -18.531 8.336 1 91.5 20 LYS B C 1
ATOM 1600 O O . LYS B 1 20 ? -6.723 -18.812 8.93 1 91.5 20 LYS B O 1
ATOM 1605 N N . ASP B 1 21 ? -8.422 -19.359 7.602 1 94.75 21 ASP B N 1
ATOM 1606 C CA . ASP B 1 21 ? -8.086 -20.781 7.672 1 94.75 21 ASP B CA 1
ATOM 1607 C C . ASP B 1 21 ? -7.441 -21.25 6.371 1 94.75 21 ASP B C 1
ATOM 1609 O O . ASP B 1 21 ? -8.133 -21.5 5.383 1 94.75 21 ASP B O 1
ATOM 1613 N N . PHE B 1 22 ? -6.148 -21.359 6.387 1 98.06 22 PHE B N 1
ATOM 1614 C CA . PHE B 1 22 ? -5.402 -21.953 5.285 1 98.06 22 PHE B CA 1
ATOM 1615 C C . PHE B 1 22 ? -4.078 -22.531 5.773 1 98.06 22 PHE B C 1
ATOM 1617 O O . PHE B 1 22 ? -3.627 -22.219 6.875 1 98.06 22 PHE B O 1
ATOM 1624 N N . LYS B 1 23 ? -3.471 -23.344 4.973 1 98.25 23 LYS B N 1
ATOM 1625 C CA . LYS B 1 23 ? -2.172 -23.938 5.27 1 98.25 23 LYS B CA 1
ATOM 1626 C C . LYS B 1 23 ? -1.09 -23.375 4.348 1 98.25 23 LYS B C 1
ATOM 1628 O O . LYS B 1 23 ? -1.378 -22.969 3.221 1 98.25 23 LYS B O 1
ATOM 1633 N N . VAL B 1 24 ? 0.069 -23.375 4.871 1 98.44 24 VAL B N 1
ATOM 1634 C CA . VAL B 1 24 ? 1.228 -22.969 4.078 1 98.44 24 VAL B CA 1
ATOM 1635 C C . VAL B 1 24 ? 2.074 -24.203 3.746 1 98.44 24 VAL B C 1
ATOM 1637 O O . VAL B 1 24 ? 2.508 -24.922 4.648 1 98.44 24 VAL B O 1
ATOM 1640 N N . VAL B 1 25 ? 2.256 -24.438 2.512 1 98.38 25 VAL B N 1
ATOM 1641 C CA . VAL B 1 25 ? 3.1 -25.531 2.033 1 98.38 25 VAL B CA 1
ATOM 1642 C C . VAL B 1 25 ? 4.023 -25.031 0.929 1 98.38 25 VAL B C 1
ATOM 1644 O O . VAL B 1 25 ? 3.623 -24.953 -0.235 1 98.38 25 VAL B O 1
ATOM 1647 N N . PRO B 1 26 ? 5.254 -24.734 1.272 1 97.44 26 PRO B N 1
ATOM 1648 C CA . PRO B 1 26 ? 6.168 -24.219 0.255 1 97.44 26 PRO B CA 1
ATOM 1649 C C . PRO B 1 26 ? 6.414 -25.203 -0.885 1 97.44 26 PRO B C 1
ATOM 1651 O O . PRO B 1 26 ? 6.465 -26.406 -0.658 1 97.44 26 PRO B O 1
ATOM 1654 N N . SER B 1 27 ? 6.535 -24.641 -2.059 1 96.31 27 SER B N 1
ATOM 1655 C CA . SER B 1 27 ? 6.844 -25.438 -3.232 1 96.31 27 SER B CA 1
ATOM 1656 C C . SER B 1 27 ? 8.32 -25.828 -3.264 1 96.31 27 SER B C 1
ATOM 1658 O O . SER B 1 27 ? 9.172 -25.078 -2.805 1 96.31 27 SER B O 1
ATOM 1660 N N . ASN B 1 28 ? 8.648 -26.922 -3.918 1 93.94 28 ASN B N 1
ATOM 1661 C CA . ASN B 1 28 ? 10.016 -27.422 -4.062 1 93.94 28 ASN B CA 1
ATOM 1662 C C . ASN B 1 28 ? 10.531 -27.234 -5.488 1 93.94 28 ASN B C 1
ATOM 1664 O O . ASN B 1 28 ? 11.617 -27.703 -5.828 1 93.94 28 ASN B O 1
ATOM 1668 N N . VAL B 1 29 ? 9.789 -26.547 -6.23 1 93.31 29 VAL B N 1
ATOM 1669 C CA . VAL B 1 29 ? 10.164 -26.469 -7.637 1 93.31 29 VAL B CA 1
ATOM 1670 C C . VAL B 1 29 ? 11.359 -25.531 -7.805 1 93.31 29 VAL B C 1
ATOM 1672 O O . VAL B 1 29 ? 11.539 -24.594 -7.02 1 93.31 29 VAL B O 1
ATOM 1675 N N . SER B 1 30 ? 12.188 -25.875 -8.82 1 90.12 30 SER B N 1
ATOM 1676 C CA . SER B 1 30 ? 13.258 -24.969 -9.211 1 90.12 30 SER B CA 1
ATOM 1677 C C . SER B 1 30 ? 12.688 -23.672 -9.797 1 90.12 30 SER B C 1
ATOM 1679 O O . SER B 1 30 ? 11.734 -23.703 -10.57 1 90.12 30 SER B O 1
ATOM 1681 N N . GLU B 1 31 ? 13.281 -22.562 -9.43 1 86.44 31 GLU B N 1
ATOM 1682 C CA . GLU B 1 31 ? 12.836 -21.281 -9.961 1 86.44 31 GLU B CA 1
ATOM 1683 C C . GLU B 1 31 ? 13.594 -20.922 -11.234 1 86.44 31 GLU B C 1
ATOM 1685 O O . GLU B 1 31 ? 13.406 -19.828 -11.789 1 86.44 31 GLU B O 1
ATOM 1690 N N . GLU B 1 32 ? 14.398 -21.828 -11.734 1 88.44 32 GLU B N 1
ATOM 1691 C CA . GLU B 1 32 ? 15.062 -21.609 -13.008 1 88.44 32 GLU B CA 1
ATOM 1692 C C . GLU B 1 32 ? 14.062 -21.531 -14.156 1 88.44 32 GLU B C 1
ATOM 1694 O O . GLU B 1 32 ? 13.188 -22.406 -14.273 1 88.44 32 GLU B O 1
ATOM 1699 N N . CYS B 1 33 ? 14.125 -20.484 -14.891 1 89.31 33 CYS B N 1
ATOM 1700 C CA . CYS B 1 33 ? 13.172 -20.25 -15.961 1 89.31 33 CYS B CA 1
ATOM 1701 C C . CYS B 1 33 ? 13.836 -19.531 -17.141 1 89.31 33 CYS B C 1
ATOM 1703 O O . CYS B 1 33 ? 14.523 -18.531 -16.953 1 89.31 33 CYS B O 1
ATOM 1705 N N . SER B 1 34 ? 13.641 -20.047 -18.359 1 91.69 34 SER B N 1
ATOM 1706 C CA . SER B 1 34 ? 14.297 -19.516 -19.547 1 91.69 34 SER B CA 1
ATOM 1707 C C . SER B 1 34 ? 13.492 -18.359 -20.156 1 91.69 34 SER B C 1
ATOM 1709 O O . SER B 1 34 ? 14 -17.625 -21 1 91.69 34 SER B O 1
ATOM 1711 N N . LEU B 1 35 ? 12.266 -18.281 -19.672 1 93.12 35 LEU B N 1
ATOM 1712 C CA . LEU B 1 35 ? 11.438 -17.203 -20.188 1 93.12 35 LEU B CA 1
ATOM 1713 C C . LEU B 1 35 ? 11.969 -15.844 -19.734 1 93.12 35 LEU B C 1
ATOM 1715 O O . LEU B 1 35 ? 12.414 -15.703 -18.594 1 93.12 35 LEU B O 1
ATOM 1719 N N . THR B 1 36 ? 11.852 -14.891 -20.688 1 93.25 36 THR B N 1
ATOM 1720 C CA . THR B 1 36 ? 12.453 -13.602 -20.359 1 93.25 36 THR B CA 1
ATOM 1721 C C . THR B 1 36 ? 11.383 -12.516 -20.25 1 93.25 36 THR B C 1
ATOM 1723 O O . THR B 1 36 ? 11.633 -11.445 -19.688 1 93.25 36 THR B O 1
ATOM 1726 N N . GLU B 1 37 ? 10.25 -12.797 -20.875 1 96.81 37 GLU B N 1
ATOM 1727 C CA . GLU B 1 37 ? 9.156 -11.828 -20.766 1 96.81 37 GLU B CA 1
ATOM 1728 C C . GLU B 1 37 ? 8.516 -11.883 -19.375 1 96.81 37 GLU B C 1
ATOM 1730 O O . GLU B 1 37 ? 8.055 -12.938 -18.938 1 96.81 37 GLU B O 1
ATOM 1735 N N . PRO B 1 38 ? 8.5 -10.75 -18.641 1 97.62 38 PRO B N 1
ATOM 1736 C CA . PRO B 1 38 ? 8.148 -10.727 -17.219 1 97.62 38 PRO B CA 1
ATOM 1737 C C . PRO B 1 38 ? 6.801 -11.391 -16.922 1 97.62 38 PRO B C 1
ATOM 1739 O O . PRO B 1 38 ? 6.684 -12.172 -15.984 1 97.62 38 PRO B O 1
ATOM 1742 N N . ARG B 1 39 ? 5.789 -11.094 -17.688 1 97.75 39 ARG B N 1
ATOM 1743 C CA . ARG B 1 39 ? 4.453 -11.633 -17.438 1 97.75 39 ARG B CA 1
ATOM 1744 C C . ARG B 1 39 ? 4.438 -13.148 -17.578 1 97.75 39 ARG B C 1
ATOM 1746 O O . ARG B 1 39 ? 3.949 -13.859 -16.703 1 97.75 39 ARG B O 1
ATOM 1753 N N . THR B 1 40 ? 4.961 -13.641 -18.688 1 97.81 40 THR B N 1
ATOM 1754 C CA . THR B 1 40 ? 4.973 -15.078 -18.938 1 97.81 40 THR B CA 1
ATOM 1755 C C . THR B 1 40 ? 5.902 -15.789 -17.953 1 97.81 40 THR B C 1
ATOM 1757 O O . THR B 1 40 ? 5.617 -16.906 -17.516 1 97.81 40 THR B O 1
ATOM 1760 N N . TYR B 1 41 ? 6.992 -15.094 -17.641 1 97.69 41 TYR B N 1
ATOM 1761 C CA . TYR B 1 41 ? 7.938 -15.617 -16.656 1 97.69 41 TYR B CA 1
ATOM 1762 C C . TYR B 1 41 ? 7.25 -15.852 -15.312 1 97.69 41 TYR B C 1
ATOM 1764 O O . TYR B 1 41 ? 7.273 -16.969 -14.789 1 97.69 41 TYR B O 1
ATOM 1772 N N . ALA B 1 42 ? 6.613 -14.836 -14.766 1 97.88 42 ALA B N 1
ATOM 1773 C CA . ALA B 1 42 ? 5.973 -14.898 -13.453 1 97.88 42 ALA B CA 1
ATOM 1774 C C . ALA B 1 42 ? 4.828 -15.914 -13.453 1 97.88 42 ALA B C 1
ATOM 1776 O O . ALA B 1 42 ? 4.66 -16.672 -12.492 1 97.88 42 ALA B O 1
ATOM 1777 N N . LEU B 1 43 ? 4.051 -15.914 -14.523 1 98.25 43 LEU B N 1
ATOM 1778 C CA . LEU B 1 43 ? 2.918 -16.828 -14.641 1 98.25 43 LEU B CA 1
ATOM 1779 C C . LEU B 1 43 ? 3.385 -18.281 -14.648 1 98.25 43 LEU B C 1
ATOM 1781 O O . LEU B 1 43 ? 2.814 -19.125 -13.953 1 98.25 43 LEU B O 1
ATOM 1785 N N . GLU B 1 44 ? 4.426 -18.547 -15.422 1 98 44 GLU B N 1
ATOM 1786 C CA . GLU B 1 44 ? 4.941 -19.906 -15.523 1 98 44 GLU B CA 1
ATOM 1787 C C . GLU B 1 44 ? 5.43 -20.406 -14.164 1 98 44 GLU B C 1
ATOM 1789 O O . GLU B 1 44 ? 5.113 -21.531 -13.766 1 98 44 GLU B O 1
ATOM 1794 N N . LEU B 1 45 ? 6.129 -19.625 -13.508 1 97.75 45 LEU B N 1
ATOM 1795 C CA . LEU B 1 45 ? 6.652 -20.016 -12.20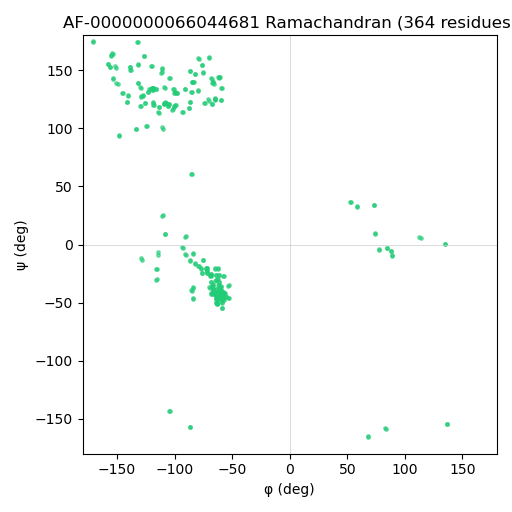3 1 97.75 45 LEU B CA 1
ATOM 1796 C C . LEU B 1 45 ? 5.52 -20.219 -11.203 1 97.75 45 LEU B C 1
ATOM 1798 O O . LEU B 1 45 ? 5.551 -21.156 -10.406 1 97.75 45 LEU B O 1
ATOM 1802 N N . ALA B 1 46 ? 4.535 -19.359 -11.219 1 98.44 46 ALA B N 1
ATOM 1803 C CA . ALA B 1 46 ? 3.373 -19.516 -10.344 1 98.44 46 ALA B CA 1
ATOM 1804 C C . ALA B 1 46 ? 2.672 -20.859 -10.594 1 98.44 46 ALA B C 1
ATOM 1806 O O . ALA B 1 46 ? 2.309 -21.562 -9.648 1 98.44 46 ALA B O 1
ATOM 1807 N N . ARG B 1 47 ? 2.5 -21.156 -11.859 1 98.25 47 ARG B N 1
ATOM 1808 C CA . ARG B 1 47 ? 1.846 -22.406 -12.25 1 98.25 47 ARG B CA 1
ATOM 1809 C C . ARG B 1 47 ? 2.631 -23.609 -11.758 1 98.25 47 ARG B C 1
ATOM 1811 O O . ARG B 1 47 ? 2.055 -24.547 -11.195 1 98.25 47 ARG B O 1
ATOM 1818 N N . ARG B 1 48 ? 3.936 -23.578 -11.969 1 98.25 48 ARG B N 1
ATOM 1819 C CA . ARG B 1 48 ? 4.789 -24.688 -11.547 1 98.25 48 ARG B CA 1
ATOM 1820 C C . ARG B 1 48 ? 4.684 -24.906 -10.039 1 98.25 48 ARG B C 1
ATOM 1822 O O . ARG B 1 48 ? 4.555 -26.047 -9.594 1 98.25 48 ARG B O 1
ATOM 1829 N N . LYS B 1 49 ? 4.723 -23.828 -9.289 1 98.5 49 LYS B N 1
ATOM 1830 C CA . LYS B 1 49 ? 4.629 -23.922 -7.84 1 98.5 49 LYS B CA 1
ATOM 1831 C C . LYS B 1 49 ? 3.287 -24.516 -7.41 1 98.5 49 LYS B C 1
ATOM 1833 O O . LYS B 1 49 ? 3.236 -25.422 -6.582 1 98.5 49 LYS B O 1
ATOM 1838 N N . ALA B 1 50 ? 2.197 -24.031 -7.977 1 98.62 50 ALA B N 1
ATOM 1839 C CA . ALA B 1 50 ? 0.854 -24.5 -7.629 1 98.62 50 ALA B CA 1
ATOM 1840 C C . ALA B 1 50 ? 0.667 -25.969 -7.973 1 98.62 50 ALA B C 1
ATOM 1842 O O . ALA B 1 50 ? 0.154 -26.734 -7.16 1 98.62 50 ALA B O 1
ATOM 1843 N N . ARG B 1 51 ? 1.079 -26.359 -9.156 1 98.38 51 ARG B N 1
ATOM 1844 C CA . ARG B 1 51 ? 0.897 -27.719 -9.625 1 98.38 51 ARG B CA 1
ATOM 1845 C C . ARG B 1 51 ? 1.67 -28.719 -8.758 1 98.38 51 ARG B C 1
ATOM 1847 O O . ARG B 1 51 ? 1.144 -29.766 -8.383 1 98.38 51 ARG B O 1
ATOM 1854 N N . GLU B 1 52 ? 2.912 -28.359 -8.477 1 98.5 52 GLU B N 1
ATOM 1855 C CA . GLU B 1 52 ? 3.736 -29.234 -7.66 1 98.5 52 GLU B CA 1
ATOM 1856 C C . GLU B 1 52 ? 3.1 -29.484 -6.293 1 98.5 52 GLU B C 1
ATOM 1858 O O . GLU B 1 52 ? 2.973 -30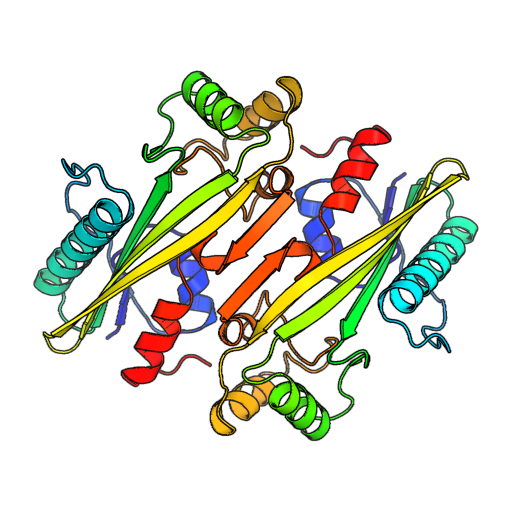.625 -5.852 1 98.5 52 GLU B O 1
ATOM 1863 N N . VAL B 1 53 ? 2.678 -28.453 -5.613 1 98.56 53 VAL B N 1
ATOM 1864 C CA . VAL B 1 53 ? 2.09 -28.562 -4.285 1 98.56 53 VAL B CA 1
ATOM 1865 C C . VAL B 1 53 ? 0.734 -29.266 -4.375 1 98.56 53 VAL B C 1
ATOM 1867 O O . VAL B 1 53 ? 0.397 -30.094 -3.531 1 98.56 53 VAL B O 1
ATOM 1870 N N . TYR B 1 54 ? -0.082 -28.922 -5.41 1 98.38 54 TYR B N 1
ATOM 1871 C CA . TYR B 1 54 ? -1.372 -29.578 -5.617 1 98.38 54 TYR B CA 1
ATOM 1872 C C . TYR B 1 54 ? -1.212 -31.094 -5.723 1 98.38 54 TYR B C 1
ATOM 1874 O O . TYR B 1 54 ? -1.987 -31.844 -5.129 1 98.38 54 TYR B O 1
ATOM 1882 N N . ASN B 1 55 ? -0.259 -31.547 -6.453 1 98 55 ASN B N 1
ATOM 1883 C CA . ASN B 1 55 ? -0.015 -32.969 -6.648 1 98 55 ASN B CA 1
ATOM 1884 C C . ASN B 1 55 ? 0.377 -33.656 -5.344 1 98 55 ASN B C 1
ATOM 1886 O O . ASN B 1 55 ? 0.119 -34.844 -5.164 1 98 55 ASN B O 1
ATOM 1890 N N . ARG B 1 56 ? 0.948 -32.875 -4.426 1 97.81 56 ARG B N 1
ATOM 1891 C CA . ARG B 1 56 ? 1.424 -33.438 -3.162 1 97.81 56 ARG B CA 1
ATOM 1892 C C . ARG B 1 56 ? 0.297 -33.5 -2.137 1 97.81 56 ARG B C 1
ATOM 1894 O O . ARG B 1 56 ? 0.201 -34.469 -1.379 1 97.81 56 ARG B O 1
ATOM 1901 N N . VAL B 1 57 ? -0.574 -32.469 -2.082 1 97.5 57 VAL B N 1
ATOM 1902 C CA . VAL B 1 57 ? -1.418 -32.375 -0.895 1 97.5 57 VAL B CA 1
ATOM 1903 C C . VAL B 1 57 ? -2.881 -32.25 -1.309 1 97.5 57 VAL B C 1
ATOM 1905 O O . VAL B 1 57 ? -3.783 -32.375 -0.476 1 97.5 57 VAL B O 1
ATOM 1908 N N . GLY B 1 58 ? -3.201 -31.984 -2.551 1 97.19 58 GLY B N 1
ATOM 1909 C CA . GLY B 1 58 ? -4.562 -31.766 -3.016 1 97.19 58 GLY B CA 1
ATOM 1910 C C . GLY B 1 58 ? -5.184 -30.5 -2.482 1 97.19 58 GLY B C 1
ATOM 1911 O O . GLY B 1 58 ? -4.473 -29.547 -2.145 1 97.19 58 GLY B O 1
ATOM 1912 N N . GLY B 1 59 ? -6.621 -30.406 -2.633 1 97.31 59 GLY B N 1
ATOM 1913 C CA . GLY B 1 59 ? -7.336 -29.219 -2.174 1 97.31 59 GLY B CA 1
ATOM 1914 C C . GLY B 1 59 ? -7.305 -28.078 -3.17 1 97.31 59 GLY B C 1
ATOM 1915 O O . GLY B 1 59 ? -7.254 -28.312 -4.379 1 97.31 59 GLY B O 1
ATOM 1916 N N . THR B 1 60 ? -7.523 -26.906 -2.625 1 98.69 60 THR B N 1
ATOM 1917 C CA . THR B 1 60 ? -7.359 -25.688 -3.404 1 98.69 60 THR B CA 1
ATOM 1918 C C . THR B 1 60 ? -6.012 -25.031 -3.117 1 98.69 60 THR B C 1
ATOM 1920 O O . THR B 1 60 ? -5.711 -24.688 -1.972 1 98.69 60 THR B O 1
ATOM 1923 N N . VAL B 1 61 ? -5.184 -24.891 -4.172 1 98.88 61 VAL B N 1
ATOM 1924 C CA . VAL B 1 61 ? -3.803 -24.453 -3.977 1 98.88 61 VAL B CA 1
ATOM 1925 C C . VAL B 1 61 ? -3.564 -23.141 -4.719 1 98.88 61 VAL B C 1
ATOM 1927 O O . VAL B 1 61 ? -3.975 -22.984 -5.867 1 98.88 61 VAL B O 1
ATOM 1930 N N . ILE B 1 62 ? -2.902 -22.219 -4.02 1 98.94 62 ILE B N 1
ATOM 1931 C CA . ILE B 1 62 ? -2.525 -20.938 -4.609 1 98.94 62 ILE B CA 1
ATOM 1932 C C . ILE B 1 62 ? -1.014 -20.906 -4.824 1 98.94 62 ILE B C 1
ATOM 1934 O O . ILE B 1 62 ? -0.241 -21.062 -3.875 1 98.94 62 ILE B O 1
ATOM 1938 N N . GLY B 1 63 ? -0.609 -20.703 -5.996 1 98.75 63 GLY B N 1
ATOM 1939 C CA . GLY B 1 63 ? 0.765 -20.359 -6.32 1 98.75 63 GLY B CA 1
ATOM 1940 C C . GLY B 1 63 ? 0.915 -18.938 -6.836 1 98.75 63 GLY B C 1
ATOM 1941 O O . GLY B 1 63 ? 0.027 -18.422 -7.516 1 98.75 63 GLY B O 1
ATOM 1942 N N . ALA B 1 64 ? 2.057 -18.344 -6.531 1 98.44 64 ALA B N 1
ATOM 1943 C CA . ALA B 1 64 ? 2.35 -17 -7.012 1 98.44 64 ALA B CA 1
ATOM 1944 C C . ALA B 1 64 ? 3.852 -16.781 -7.172 1 98.44 64 ALA B C 1
ATOM 1946 O O . ALA B 1 64 ? 4.652 -17.453 -6.508 1 98.44 64 ALA B O 1
ATOM 1947 N N . ASP B 1 65 ? 4.211 -15.898 -8.047 1 97.75 65 ASP B N 1
ATOM 1948 C CA . ASP B 1 65 ? 5.586 -15.484 -8.289 1 97.75 65 ASP B CA 1
ATOM 1949 C C . ASP B 1 65 ? 5.645 -14.039 -8.781 1 97.75 65 ASP B C 1
ATOM 1951 O O . ASP B 1 65 ? 4.805 -13.609 -9.57 1 97.75 65 ASP B O 1
ATOM 1955 N N . THR B 1 66 ? 6.613 -13.305 -8.266 1 97.62 66 THR B N 1
ATOM 1956 C CA . THR B 1 66 ? 6.699 -11.875 -8.562 1 97.62 66 THR B CA 1
ATOM 1957 C C . THR B 1 66 ? 8.008 -11.547 -9.266 1 97.62 66 THR B C 1
ATOM 1959 O O . THR B 1 66 ? 9.078 -12.016 -8.859 1 97.62 66 THR B O 1
ATOM 1962 N N . ALA B 1 67 ? 7.898 -10.773 -10.289 1 97.5 67 ALA B N 1
ATOM 1963 C CA . ALA B 1 67 ? 9.062 -10.273 -11.023 1 97.5 67 ALA B CA 1
ATOM 1964 C C . ALA B 1 67 ? 9.078 -8.75 -11.047 1 97.5 67 ALA B C 1
ATOM 1966 O O . ALA B 1 67 ? 8.055 -8.109 -11.281 1 97.5 67 ALA B O 1
ATOM 1967 N N . VAL B 1 68 ? 10.219 -8.172 -10.773 1 98.69 68 VAL B N 1
ATOM 1968 C CA . VAL B 1 68 ? 10.469 -6.758 -11.016 1 98.69 68 VAL B CA 1
ATOM 1969 C C . VAL B 1 68 ? 11.211 -6.578 -12.336 1 98.69 68 VAL B C 1
ATOM 1971 O O . VAL B 1 68 ? 12.164 -7.309 -12.617 1 98.69 68 VAL B O 1
ATOM 1974 N N . SER B 1 69 ? 10.688 -5.668 -13.148 1 98.75 69 SER B N 1
ATOM 1975 C CA . SER B 1 69 ? 11.336 -5.508 -14.445 1 98.75 69 SER B CA 1
ATOM 1976 C C . SER B 1 69 ? 11.445 -4.039 -14.828 1 98.75 69 SER B C 1
ATOM 1978 O O . SER B 1 69 ? 10.633 -3.217 -14.406 1 98.75 69 SER B O 1
ATOM 1980 N N . ILE B 1 70 ? 12.43 -3.723 -15.562 1 98.56 70 ILE B N 1
ATOM 1981 C CA . ILE B 1 70 ? 12.625 -2.398 -16.141 1 98.56 70 ILE B CA 1
ATOM 1982 C C . ILE B 1 70 ? 13.164 -2.531 -17.562 1 98.56 70 ILE B C 1
ATOM 1984 O O . ILE B 1 70 ? 14.094 -3.309 -17.812 1 98.56 70 ILE B O 1
ATOM 1988 N N . ASP B 1 71 ? 12.531 -1.876 -18.484 1 96.62 71 ASP B N 1
ATOM 1989 C CA . ASP B 1 71 ? 12.914 -1.932 -19.891 1 96.62 71 ASP B CA 1
ATOM 1990 C C . ASP B 1 71 ? 12.875 -3.365 -20.406 1 96.62 71 ASP B C 1
ATOM 1992 O O . ASP B 1 71 ? 13.742 -3.775 -21.188 1 96.62 71 ASP B O 1
ATOM 1996 N N . GLY B 1 72 ? 11.969 -4.082 -19.859 1 94.12 72 GLY B N 1
ATOM 1997 C CA . GLY B 1 72 ? 11.773 -5.441 -20.328 1 94.12 72 GLY B CA 1
ATOM 1998 C C . GLY B 1 72 ? 12.719 -6.441 -19.688 1 94.12 72 GLY B C 1
ATOM 1999 O O . GLY B 1 72 ? 12.617 -7.645 -19.938 1 94.12 72 GLY B O 1
ATOM 2000 N N . HIS B 1 73 ? 13.602 -5.965 -18.859 1 96.19 73 HIS B N 1
ATOM 2001 C CA . HIS B 1 73 ? 14.555 -6.84 -18.188 1 96.19 73 HIS B CA 1
ATOM 2002 C C . HIS B 1 73 ? 14.125 -7.137 -16.75 1 96.19 73 HIS B C 1
ATOM 2004 O O . HIS B 1 73 ? 13.82 -6.219 -15.992 1 96.19 73 HIS B O 1
ATOM 2010 N N . ILE B 1 74 ? 14.211 -8.43 -16.391 1 97.81 74 ILE B N 1
ATOM 2011 C CA . ILE B 1 74 ? 13.797 -8.867 -15.07 1 97.81 74 ILE B CA 1
ATOM 2012 C C . ILE B 1 74 ? 14.953 -8.688 -14.078 1 97.81 74 ILE B C 1
ATOM 2014 O O . ILE B 1 74 ? 16.094 -9.016 -14.391 1 97.81 74 ILE B O 1
ATOM 2018 N N . LEU B 1 75 ? 14.648 -8.102 -12.984 1 97.94 75 LEU B N 1
ATOM 2019 C CA . LEU B 1 75 ? 15.57 -7.977 -11.859 1 97.94 75 LEU B CA 1
ATOM 2020 C C . LEU B 1 75 ? 15.266 -9.016 -10.789 1 97.94 75 LEU B C 1
ATOM 2022 O O . LEU B 1 75 ? 14.148 -9.047 -10.25 1 97.94 75 LEU B O 1
ATOM 2026 N N . GLY B 1 76 ? 16.156 -9.891 -10.469 1 94.88 76 GLY B N 1
ATOM 2027 C CA . GLY B 1 76 ? 15.977 -10.859 -9.406 1 94.88 76 GLY B CA 1
ATOM 2028 C C . GLY B 1 76 ? 16.391 -10.336 -8.039 1 94.88 76 GLY B C 1
ATOM 2029 O O . GLY B 1 76 ? 16.297 -9.133 -7.781 1 94.88 76 GLY B O 1
ATOM 2030 N N . LYS B 1 77 ? 16.688 -11.266 -7.18 1 95.5 77 LYS B N 1
ATOM 2031 C CA . LYS B 1 77 ? 17.266 -10.922 -5.879 1 95.5 77 LYS B CA 1
ATOM 2032 C C . LYS B 1 77 ? 18.766 -10.648 -5.988 1 95.5 77 LYS B C 1
ATOM 2034 O O . LYS B 1 77 ? 19.484 -11.391 -6.66 1 95.5 77 LYS B O 1
ATOM 2039 N N . PRO B 1 78 ? 19.156 -9.5 -5.359 1 98.06 78 PRO B N 1
ATOM 2040 C CA . PRO B 1 78 ? 20.594 -9.242 -5.445 1 98.06 78 PRO B CA 1
ATOM 2041 C C . PRO B 1 78 ? 21.422 -10.273 -4.688 1 98.06 78 PRO B C 1
ATOM 2043 O O . PRO B 1 78 ? 21.016 -10.719 -3.607 1 98.06 78 PRO B O 1
ATOM 2046 N N . GLY B 1 79 ? 22.531 -10.656 -5.285 1 97.12 79 GLY B N 1
ATOM 2047 C CA . GLY B 1 79 ? 23.438 -11.602 -4.664 1 97.12 79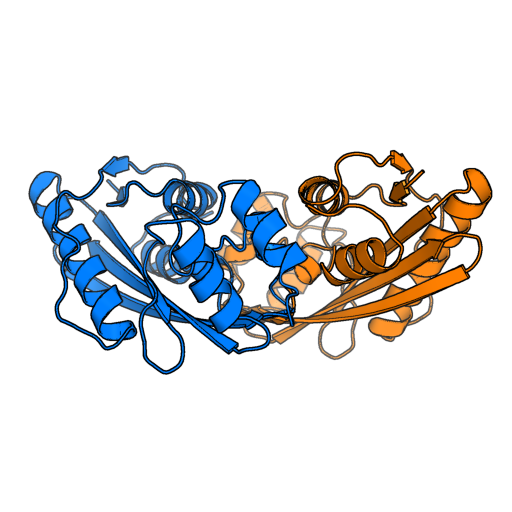 GLY B CA 1
ATOM 2048 C C . GLY B 1 79 ? 24.516 -10.945 -3.826 1 97.12 79 GLY B C 1
ATOM 2049 O O . GLY B 1 79 ? 25.297 -11.625 -3.172 1 97.12 79 GLY B O 1
ATOM 2050 N N . SER B 1 80 ? 24.594 -9.617 -3.906 1 98.25 80 SER B N 1
ATOM 2051 C CA . SER B 1 80 ? 25.578 -8.82 -3.17 1 98.25 80 SER B CA 1
ATOM 2052 C C . SER B 1 80 ? 25.078 -7.395 -2.963 1 98.25 80 SER B C 1
ATOM 2054 O O . SER B 1 80 ? 24.109 -6.973 -3.584 1 98.25 80 SER B O 1
ATOM 2056 N N . GLU B 1 81 ? 25.734 -6.746 -2.01 1 98.5 81 GLU B N 1
ATOM 2057 C CA . GLU B 1 81 ? 25.406 -5.344 -1.775 1 98.5 81 GLU B CA 1
ATOM 2058 C C . GLU B 1 81 ? 25.656 -4.504 -3.027 1 98.5 81 GLU B C 1
ATOM 2060 O O . GLU B 1 81 ? 24.891 -3.578 -3.316 1 98.5 81 GLU B O 1
ATOM 2065 N N . GLU B 1 82 ? 26.672 -4.82 -3.787 1 98.56 82 GLU B N 1
ATOM 2066 C CA . GLU B 1 82 ? 27 -4.094 -5.016 1 98.56 82 GLU B CA 1
ATOM 2067 C C . GLU B 1 82 ? 25.922 -4.301 -6.074 1 98.56 82 GLU B C 1
ATOM 2069 O O . GLU B 1 82 ? 25.578 -3.373 -6.805 1 98.56 82 GLU B O 1
ATOM 2074 N N . GLU B 1 83 ? 25.469 -5.484 -6.129 1 98.56 83 GLU B N 1
ATOM 2075 C CA . GLU B 1 83 ? 24.391 -5.754 -7.074 1 98.56 83 GLU B CA 1
ATOM 2076 C C . GLU B 1 83 ? 23.109 -5.012 -6.68 1 98.56 83 GLU B C 1
ATOM 2078 O O . GLU B 1 83 ? 22.406 -4.488 -7.539 1 98.56 83 GLU B O 1
ATOM 2083 N N . ALA B 1 84 ? 22.875 -5.016 -5.391 1 98.75 84 ALA B N 1
ATOM 2084 C CA . ALA B 1 84 ? 21.734 -4.238 -4.898 1 98.75 84 ALA B CA 1
ATOM 2085 C C . ALA B 1 84 ? 21.875 -2.768 -5.293 1 98.75 84 ALA B C 1
ATOM 2087 O O . ALA B 1 84 ? 20.906 -2.154 -5.758 1 98.75 84 ALA B O 1
ATOM 2088 N N . TYR B 1 85 ? 23.109 -2.23 -5.082 1 98.81 85 TYR B N 1
ATOM 2089 C CA . TYR B 1 85 ? 23.375 -0.842 -5.441 1 98.81 85 TYR B CA 1
ATOM 2090 C C . TYR B 1 85 ? 23.078 -0.596 -6.918 1 98.81 85 TYR B C 1
ATOM 2092 O O . TYR B 1 85 ? 22.406 0.375 -7.27 1 98.81 85 TYR B O 1
ATOM 2100 N N . ARG B 1 86 ? 23.562 -1.468 -7.762 1 98.62 86 ARG B N 1
ATOM 2101 C CA . ARG B 1 86 ? 23.359 -1.308 -9.203 1 98.62 86 ARG B CA 1
ATOM 2102 C C . ARG B 1 86 ? 21.891 -1.348 -9.562 1 98.62 86 ARG B C 1
ATOM 2104 O O . ARG B 1 86 ? 21.422 -0.567 -10.398 1 98.62 86 ARG B O 1
ATOM 2111 N N . MET B 1 87 ? 21.156 -2.238 -8.961 1 98.75 87 MET B N 1
ATOM 2112 C CA . MET B 1 87 ? 19.719 -2.342 -9.219 1 98.75 87 MET B CA 1
ATOM 2113 C C . MET B 1 87 ? 19 -1.064 -8.797 1 98.75 87 MET B C 1
ATOM 2115 O O . MET B 1 87 ? 18.234 -0.503 -9.57 1 98.75 87 MET B O 1
ATOM 2119 N N . LEU B 1 88 ? 19.266 -0.641 -7.57 1 98.88 88 LEU B N 1
ATOM 2120 C CA . LEU B 1 88 ? 18.594 0.534 -7.031 1 98.88 88 LEU B CA 1
ATOM 2121 C C . LEU B 1 88 ? 18.953 1.784 -7.82 1 98.88 88 LEU B C 1
ATOM 2123 O O . LEU B 1 88 ? 18.109 2.648 -8.055 1 98.88 88 LEU B O 1
ATOM 2127 N N . LYS B 1 89 ? 20.219 1.875 -8.227 1 98.81 89 LYS B N 1
ATOM 2128 C CA . LYS B 1 89 ? 20.641 2.988 -9.07 1 98.81 89 LYS B CA 1
ATOM 2129 C C . LYS B 1 89 ? 19.922 2.975 -10.414 1 98.81 89 LYS B C 1
ATOM 2131 O O . LYS B 1 89 ? 19.516 4.023 -10.914 1 98.81 89 LYS B O 1
ATOM 2136 N N . LEU B 1 90 ? 19.797 1.799 -10.945 1 98.75 90 LEU B N 1
ATOM 2137 C CA . LEU B 1 90 ? 19.109 1.631 -12.211 1 98.75 90 LEU B CA 1
ATOM 2138 C C . LEU B 1 90 ? 17.641 2.076 -12.102 1 98.75 90 LEU B C 1
ATOM 2140 O O . LEU B 1 90 ? 17.109 2.689 -13.023 1 98.75 90 LEU B O 1
ATOM 2144 N N . LEU B 1 91 ? 17.016 1.835 -10.992 1 98.81 91 LEU B N 1
ATOM 2145 C CA . LEU B 1 91 ? 15.602 2.133 -10.773 1 98.81 91 LEU B CA 1
ATOM 2146 C C . LEU B 1 91 ? 15.406 3.598 -10.391 1 98.81 91 LEU B C 1
ATOM 2148 O O . LEU B 1 91 ? 14.297 4.129 -10.5 1 98.81 91 LEU B O 1
ATOM 2152 N N . SER B 1 92 ? 16.438 4.277 -9.992 1 98.81 92 SER B N 1
ATOM 2153 C CA . SER B 1 92 ? 16.391 5.645 -9.484 1 98.81 92 SER B CA 1
ATOM 2154 C C . SER B 1 92 ? 15.812 6.598 -10.531 1 98.81 92 SER B C 1
ATOM 2156 O O . SER B 1 92 ? 16.297 6.668 -11.656 1 98.81 92 SER B O 1
ATOM 2158 N N . GLY B 1 93 ? 14.781 7.277 -10.117 1 98.75 93 GLY B N 1
ATOM 2159 C CA . GLY B 1 93 ? 14.18 8.305 -10.961 1 98.75 93 GLY B CA 1
ATOM 2160 C C . GLY B 1 93 ? 13.383 7.73 -12.117 1 98.75 93 GLY B C 1
ATOM 2161 O O . GLY B 1 93 ? 12.93 8.477 -12.984 1 98.75 93 GLY B O 1
ATOM 2162 N N . ARG B 1 94 ? 13.148 6.445 -12.133 1 98.88 94 ARG B N 1
ATOM 2163 C CA . ARG B 1 94 ? 12.539 5.812 -13.297 1 98.88 94 ARG B CA 1
ATOM 2164 C C . ARG B 1 94 ? 11.305 5.008 -12.898 1 98.88 94 ARG B C 1
ATOM 2166 O O . ARG B 1 94 ? 11.047 4.801 -11.711 1 98.88 94 ARG B O 1
ATOM 2173 N N . VAL B 1 95 ? 10.508 4.723 -13.898 1 98.88 95 VAL B N 1
ATOM 2174 C CA . VAL B 1 95 ? 9.352 3.844 -13.734 1 98.88 95 VAL B CA 1
ATOM 2175 C C . VAL B 1 95 ? 9.758 2.402 -14.039 1 98.88 95 VAL B C 1
ATOM 2177 O O . VAL B 1 95 ? 10.484 2.145 -15 1 98.88 95 VAL B O 1
ATOM 2180 N N . HIS B 1 96 ? 9.383 1.478 -13.234 1 98.94 96 HIS B N 1
ATOM 2181 C CA . HIS B 1 96 ? 9.531 0.046 -13.477 1 98.94 96 HIS B CA 1
ATOM 2182 C C . HIS B 1 96 ? 8.227 -0.695 -13.18 1 98.94 96 HIS B C 1
ATOM 2184 O O . HIS B 1 96 ? 7.234 -0.082 -12.789 1 98.94 96 HIS B O 1
ATOM 2190 N N . ARG B 1 97 ? 8.219 -2.006 -13.492 1 98.94 97 ARG B N 1
ATOM 2191 C CA . ARG B 1 97 ? 6.996 -2.785 -13.344 1 98.94 97 ARG B CA 1
ATOM 2192 C C . ARG B 1 97 ? 7.195 -3.936 -12.359 1 98.94 97 ARG B C 1
ATOM 2194 O O . ARG B 1 97 ? 8.242 -4.582 -12.359 1 98.94 97 ARG B O 1
ATOM 2201 N N . VAL B 1 98 ? 6.277 -4.082 -11.523 1 98.88 98 VAL B N 1
ATOM 2202 C CA . VAL B 1 98 ? 6.176 -5.273 -10.68 1 98.88 98 VAL B CA 1
ATOM 2203 C C . VAL B 1 98 ? 5.035 -6.16 -11.18 1 98.88 98 VAL B C 1
ATOM 2205 O O . VAL B 1 98 ? 3.881 -5.73 -11.219 1 98.88 98 VAL B O 1
ATOM 2208 N N . THR B 1 99 ? 5.367 -7.359 -11.562 1 98.75 99 THR B N 1
ATOM 2209 C CA . THR B 1 99 ? 4.414 -8.32 -12.109 1 98.75 99 THR B CA 1
ATOM 2210 C C . THR B 1 99 ? 4.34 -9.562 -11.227 1 98.75 99 THR B C 1
ATOM 2212 O O . THR B 1 99 ? 5.355 -10.211 -10.969 1 98.75 99 THR B O 1
ATOM 2215 N N . THR B 1 100 ? 3.156 -9.805 -10.789 1 98.69 100 THR B N 1
ATOM 2216 C CA . THR B 1 100 ? 2.955 -11.062 -10.078 1 98.69 100 THR B CA 1
ATOM 2217 C C . THR B 1 100 ? 2.035 -11.992 -10.867 1 98.69 100 THR B C 1
ATOM 2219 O O . THR B 1 100 ? 0.91 -11.617 -11.203 1 98.69 100 THR B O 1
ATOM 2222 N N . GLY B 1 101 ? 2.58 -13.141 -11.242 1 98.62 101 GLY B N 1
ATOM 2223 C CA . GLY B 1 101 ? 1.729 -14.227 -11.719 1 98.62 101 GLY B CA 1
ATOM 2224 C C . GLY B 1 101 ? 1.114 -15.039 -10.594 1 98.62 101 GLY B C 1
ATOM 2225 O O . GLY B 1 101 ? 1.728 -15.203 -9.531 1 98.62 101 GLY B O 1
ATOM 2226 N N . TYR B 1 102 ? -0.135 -15.531 -10.836 1 98.81 102 TYR B N 1
ATOM 2227 C CA . TYR B 1 102 ? -0.773 -16.406 -9.852 1 98.81 102 TYR B CA 1
ATOM 2228 C C . TYR B 1 102 ? -1.49 -17.562 -10.539 1 98.81 102 TYR B C 1
ATOM 2230 O O . TYR B 1 102 ? -1.854 -17.469 -11.711 1 98.81 102 TYR B O 1
ATOM 2238 N N . CYS B 1 103 ? -1.596 -18.594 -9.844 1 98.88 103 CYS B N 1
ATOM 2239 C CA . CYS B 1 103 ? -2.334 -19.781 -10.266 1 98.88 103 CYS B CA 1
ATOM 2240 C C . CYS B 1 103 ? -3.084 -20.406 -9.102 1 98.88 103 CYS B C 1
ATOM 2242 O O . CYS B 1 103 ? -2.488 -20.703 -8.062 1 98.88 103 CYS B O 1
ATOM 2244 N N . ILE B 1 104 ? -4.352 -20.531 -9.242 1 98.94 104 ILE B N 1
ATOM 2245 C CA . ILE B 1 104 ? -5.195 -21.234 -8.281 1 98.94 104 ILE B CA 1
ATOM 2246 C C . ILE B 1 104 ? -5.691 -22.547 -8.891 1 98.94 104 ILE B C 1
ATOM 2248 O O . ILE B 1 104 ? -6.305 -22.547 -9.953 1 98.94 104 ILE B O 1
ATOM 2252 N N . ILE B 1 105 ? -5.379 -23.594 -8.266 1 98.88 105 ILE B N 1
ATOM 2253 C CA . ILE B 1 105 ? -5.938 -24.891 -8.664 1 98.88 105 ILE B CA 1
ATOM 2254 C C . ILE B 1 105 ? -7.07 -25.266 -7.711 1 98.88 105 ILE B C 1
ATOM 2256 O O . ILE B 1 105 ? -6.852 -25.438 -6.508 1 98.88 105 ILE B O 1
ATOM 2260 N N . HIS B 1 106 ? -8.211 -25.359 -8.227 1 98.38 106 HIS B N 1
ATOM 2261 C CA . HIS B 1 106 ? -9.414 -25.688 -7.469 1 98.38 106 HIS B CA 1
ATOM 2262 C C . HIS B 1 106 ? -10.195 -26.812 -8.148 1 98.38 106 HIS B C 1
ATOM 2264 O O . HIS B 1 106 ? -10.625 -26.672 -9.297 1 98.38 106 HIS B O 1
ATOM 2270 N N . GLU B 1 107 ? -10.359 -27.938 -7.418 1 95.88 107 GLU B N 1
ATOM 2271 C CA . GLU B 1 107 ? -11.078 -29.094 -7.941 1 95.88 107 GLU B CA 1
ATOM 2272 C C . GLU B 1 107 ? -10.539 -29.516 -9.305 1 95.88 107 GLU B C 1
ATOM 2274 O O . GLU B 1 107 ? -11.312 -29.766 -10.234 1 95.88 107 GLU B O 1
ATOM 2279 N N . GLY B 1 108 ? -9.219 -29.375 -9.398 1 94.19 108 GLY B N 1
ATOM 2280 C CA . GLY B 1 108 ? -8.539 -29.875 -10.578 1 94.19 108 GLY B CA 1
ATOM 2281 C C . GLY B 1 108 ? -8.477 -28.875 -11.711 1 94.19 108 GLY B C 1
ATOM 2282 O O . GLY B 1 108 ? -7.84 -29.109 -12.734 1 94.19 108 GLY B O 1
ATOM 2283 N N . GLU B 1 109 ? -9.117 -27.734 -11.586 1 97.81 109 GLU B N 1
ATOM 2284 C CA . GLU B 1 109 ? -9.109 -26.688 -12.617 1 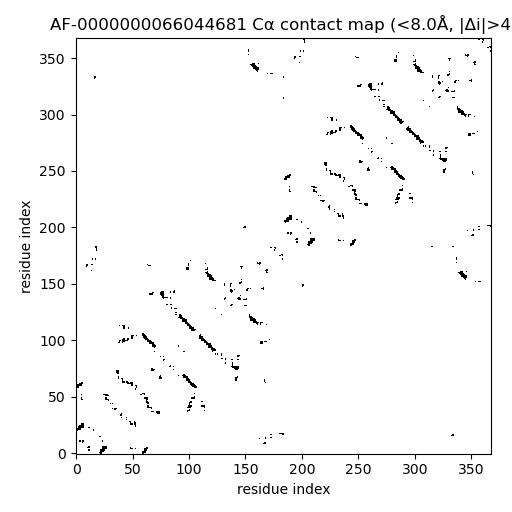97.81 109 GLU B CA 1
ATOM 2285 C C . GLU B 1 109 ? -8.195 -25.531 -12.219 1 97.81 109 GLU B C 1
ATOM 2287 O O . GLU B 1 109 ? -8.148 -25.141 -11.055 1 97.81 109 GLU B O 1
ATOM 2292 N N . GLU B 1 110 ? -7.547 -25.016 -13.234 1 98.19 110 GLU B N 1
ATOM 2293 C CA . GLU B 1 110 ? -6.625 -23.906 -12.984 1 98.19 110 GLU B CA 1
ATOM 2294 C C . GLU B 1 110 ? -7.266 -22.562 -13.328 1 98.19 110 GLU B C 1
ATOM 2296 O O . GLU B 1 110 ? -7.902 -22.422 -14.375 1 98.19 110 GLU B O 1
ATOM 2301 N N . VAL B 1 111 ? -7.188 -21.625 -12.461 1 98.19 111 VAL B N 1
ATOM 2302 C CA . VAL B 1 111 ? -7.457 -20.203 -12.688 1 98.19 111 VAL B CA 1
ATOM 2303 C C . VAL B 1 111 ? -6.168 -19.406 -12.523 1 98.19 111 VAL B C 1
ATOM 2305 O O . VAL B 1 111 ? -5.605 -19.328 -11.43 1 98.19 111 VAL B O 1
ATOM 2308 N N . SER B 1 112 ? -5.703 -18.828 -13.633 1 98.5 112 SER B N 1
ATOM 2309 C CA . SER B 1 112 ? -4.406 -18.156 -13.578 1 98.5 112 SER B CA 1
ATOM 2310 C C . SER B 1 112 ? -4.473 -16.766 -14.195 1 98.5 112 SER B C 1
ATOM 2312 O O . SER B 1 112 ? -5.398 -16.453 -14.953 1 98.5 112 SER B O 1
ATOM 2314 N N . GLY B 1 113 ? -3.629 -15.93 -13.812 1 98.38 113 GLY B N 1
ATOM 2315 C CA . GLY B 1 113 ? -3.51 -14.578 -14.336 1 98.38 113 GLY B CA 1
ATOM 2316 C C . GLY B 1 113 ? -2.266 -13.859 -13.852 1 98.38 113 GLY B C 1
ATOM 2317 O O . GLY B 1 113 ? -1.445 -14.438 -13.141 1 98.38 113 GLY B O 1
ATOM 2318 N N . ALA B 1 114 ? -2.057 -12.711 -14.367 1 98.69 114 ALA B N 1
ATOM 2319 C CA . ALA B 1 114 ? -0.943 -11.859 -13.961 1 98.69 114 ALA B CA 1
ATOM 2320 C C . ALA B 1 114 ? -1.413 -10.43 -13.688 1 98.69 114 ALA B C 1
ATOM 2322 O O . ALA B 1 114 ? -2.264 -9.906 -14.414 1 98.69 114 ALA B O 1
ATOM 2323 N N . VAL B 1 115 ? -0.89 -9.828 -12.641 1 98.81 115 VAL B N 1
ATOM 2324 C CA . VAL B 1 115 ? -1.201 -8.453 -12.273 1 98.81 115 VAL B CA 1
ATOM 2325 C C . VAL B 1 115 ? 0.056 -7.594 -12.375 1 98.81 115 VAL B C 1
ATOM 2327 O O . VAL B 1 115 ? 1.134 -8 -11.938 1 98.81 115 VAL B O 1
ATOM 2330 N N . VAL B 1 116 ? -0.091 -6.465 -12.977 1 98.81 116 VAL B N 1
ATOM 2331 C CA . VAL B 1 116 ? 1.05 -5.574 -13.164 1 98.81 116 VAL B CA 1
ATOM 2332 C C . VAL B 1 116 ? 0.79 -4.242 -12.461 1 98.81 116 VAL B C 1
ATOM 2334 O O . VAL B 1 116 ? -0.309 -3.691 -12.547 1 98.81 116 VAL B O 1
ATOM 2337 N N . THR B 1 117 ? 1.726 -3.756 -11.727 1 98.88 117 THR B N 1
ATOM 2338 C CA . THR B 1 117 ? 1.725 -2.428 -11.125 1 98.88 117 THR B CA 1
ATOM 2339 C C . THR B 1 117 ? 2.953 -1.635 -11.555 1 98.88 117 THR B C 1
ATOM 2341 O O . THR B 1 117 ? 4.07 -2.154 -11.539 1 98.88 117 THR B O 1
ATOM 2344 N N . GLU B 1 118 ? 2.764 -0.445 -11.984 1 98.94 118 GLU B N 1
ATOM 2345 C CA . GLU B 1 118 ? 3.871 0.462 -12.266 1 98.94 118 GLU B CA 1
ATOM 2346 C C . GLU B 1 118 ? 4.324 1.189 -11 1 98.94 118 GLU B C 1
ATOM 2348 O O . GLU B 1 118 ? 3.498 1.6 -10.188 1 98.94 118 GLU B O 1
ATOM 2353 N N . VAL B 1 119 ? 5.605 1.331 -10.859 1 98.94 119 VAL B N 1
ATOM 2354 C CA . VAL B 1 119 ? 6.195 1.999 -9.703 1 98.94 119 VAL B CA 1
ATOM 2355 C C . VAL B 1 119 ? 7.184 3.064 -10.172 1 98.94 119 VAL B C 1
ATOM 2357 O O . VAL B 1 119 ? 8.062 2.787 -10.984 1 98.94 119 VAL B O 1
ATOM 2360 N N . LYS B 1 120 ? 7.031 4.242 -9.703 1 98.94 120 LYS B N 1
ATOM 2361 C CA . LYS B 1 120 ? 7.977 5.324 -9.953 1 98.94 120 LYS B CA 1
ATOM 2362 C C . LYS B 1 120 ? 8.828 5.605 -8.719 1 98.94 120 LYS B C 1
ATOM 2364 O O . LYS B 1 120 ? 8.297 5.906 -7.645 1 98.94 120 LYS B O 1
ATOM 2369 N N . PHE B 1 121 ? 10.125 5.461 -8.93 1 98.88 121 PHE B N 1
ATOM 2370 C CA . PHE B 1 121 ? 11.031 5.855 -7.867 1 98.88 121 PHE B CA 1
ATOM 2371 C C . PHE B 1 121 ? 11.367 7.34 -7.961 1 98.88 121 PHE B C 1
ATOM 2373 O O . PHE B 1 121 ? 11.422 7.902 -9.055 1 98.88 121 PHE B O 1
ATOM 2380 N N . ARG B 1 122 ? 11.609 7.902 -6.824 1 98.38 122 ARG B N 1
ATOM 2381 C CA . ARG B 1 122 ? 12.258 9.211 -6.77 1 98.38 122 ARG B CA 1
ATOM 2382 C C . ARG B 1 122 ? 13.719 9.109 -7.188 1 98.38 122 ARG B C 1
ATOM 2384 O O . ARG B 1 122 ? 14.273 8.008 -7.285 1 98.38 122 ARG B O 1
ATOM 2391 N N . GLU B 1 123 ? 14.281 10.297 -7.555 1 98.38 123 GLU B N 1
ATOM 2392 C CA . GLU B 1 123 ? 15.727 10.305 -7.746 1 98.38 123 GLU B CA 1
ATOM 2393 C C . GLU B 1 123 ? 16.469 10.031 -6.438 1 98.38 123 GLU B C 1
ATOM 2395 O O . GLU B 1 123 ? 16.219 10.703 -5.434 1 98.38 123 GLU B O 1
ATOM 2400 N N . LEU B 1 124 ? 17.297 9.047 -6.445 1 98.19 124 LEU B N 1
ATOM 2401 C CA . LEU B 1 124 ? 17.969 8.609 -5.227 1 98.19 124 LEU B CA 1
ATOM 2402 C C . LEU B 1 124 ? 19.453 8.984 -5.258 1 98.19 124 LEU B C 1
ATOM 2404 O O . LEU B 1 124 ? 20.109 8.828 -6.281 1 98.19 124 LEU B O 1
ATOM 2408 N N . SER B 1 125 ? 19.938 9.5 -4.191 1 97.62 125 SER B N 1
ATOM 2409 C CA . SER B 1 125 ? 21.375 9.711 -4.066 1 97.62 125 SER B CA 1
ATOM 2410 C C . SER B 1 125 ? 22.094 8.414 -3.709 1 97.62 125 SER B C 1
ATOM 2412 O O . SER B 1 125 ? 21.484 7.484 -3.178 1 97.62 125 SER B O 1
ATOM 2414 N N . ASP B 1 126 ? 23.406 8.375 -3.973 1 98.44 126 ASP B N 1
ATOM 2415 C CA . ASP B 1 126 ? 24.203 7.215 -3.596 1 98.44 126 ASP B CA 1
ATOM 2416 C C . ASP B 1 126 ? 24.156 6.98 -2.086 1 98.44 126 ASP B C 1
ATOM 2418 O O . ASP B 1 126 ? 24.078 5.84 -1.63 1 98.44 126 ASP B O 1
ATOM 2422 N N . GLU B 1 127 ? 24.188 8.039 -1.395 1 97.44 127 GLU B N 1
ATOM 2423 C CA . GLU B 1 127 ? 24.172 7.957 0.063 1 97.44 127 GLU B CA 1
ATOM 2424 C C . GLU B 1 127 ? 22.891 7.281 0.567 1 97.44 127 GLU B C 1
ATOM 2426 O O . GLU B 1 127 ? 22.953 6.426 1.453 1 97.44 127 GLU B O 1
ATOM 2431 N N . LEU B 1 128 ? 21.828 7.66 0.048 1 97.44 128 LEU B N 1
ATOM 2432 C CA . LEU B 1 128 ? 20.547 7.09 0.452 1 97.44 128 LEU B CA 1
ATOM 2433 C C . LEU B 1 128 ? 20.453 5.617 0.076 1 97.44 128 LEU B C 1
ATOM 2435 O O . LEU B 1 128 ? 19.984 4.797 0.865 1 97.44 128 LEU B O 1
ATOM 2439 N N . ILE B 1 129 ? 20.906 5.281 -1.11 1 98.44 129 ILE B N 1
ATOM 2440 C CA . ILE B 1 129 ? 20.906 3.9 -1.58 1 98.44 129 ILE B CA 1
ATOM 2441 C C . ILE B 1 129 ? 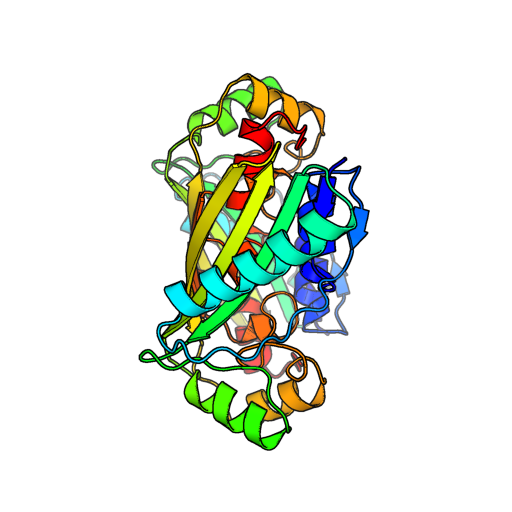21.734 3.031 -0.631 1 98.44 129 ILE B C 1
ATOM 2443 O O . ILE B 1 129 ? 21.266 1.979 -0.184 1 98.44 129 ILE B O 1
ATOM 2447 N N . TRP B 1 130 ? 22.875 3.488 -0.295 1 98.38 130 TRP B N 1
ATOM 2448 C CA . TRP B 1 130 ? 23.766 2.697 0.563 1 98.38 130 TRP B CA 1
ATOM 2449 C C . TRP B 1 130 ? 23.203 2.617 1.981 1 98.38 130 TRP B C 1
ATOM 2451 O O . TRP B 1 130 ? 23.359 1.599 2.658 1 98.38 130 TRP B O 1
ATOM 2461 N N . ALA B 1 131 ? 22.594 3.703 2.436 1 97.31 131 ALA B N 1
ATOM 2462 C CA . ALA B 1 131 ? 21.953 3.648 3.742 1 97.31 131 ALA B CA 1
ATOM 2463 C C . ALA B 1 131 ? 20.891 2.549 3.781 1 97.31 131 ALA B C 1
ATOM 2465 O O . ALA B 1 131 ? 20.781 1.823 4.773 1 97.31 131 ALA B O 1
ATOM 2466 N N . TYR B 1 132 ? 20.156 2.439 2.734 1 98.25 132 TYR B N 1
ATOM 2467 C CA . TYR B 1 132 ? 19.125 1.411 2.643 1 98.25 132 TYR B CA 1
ATOM 2468 C C . TYR B 1 132 ? 19.75 0.02 2.58 1 98.25 132 TYR B C 1
ATOM 2470 O O . TYR B 1 132 ? 19.297 -0.899 3.266 1 98.25 132 TYR B O 1
ATOM 2478 N N . ILE B 1 133 ? 20.797 -0.141 1.809 1 98.56 133 ILE B N 1
ATOM 2479 C CA . ILE B 1 133 ? 21.453 -1.428 1.655 1 98.56 133 ILE B CA 1
ATOM 2480 C C . ILE B 1 133 ? 21.984 -1.898 3.008 1 98.56 133 ILE B C 1
ATOM 2482 O O . ILE B 1 133 ? 21.906 -3.082 3.34 1 98.56 133 ILE B O 1
ATOM 2486 N N . ARG B 1 134 ? 22.375 -0.996 3.83 1 97.44 134 ARG B N 1
ATOM 2487 C CA . ARG B 1 134 ? 22.969 -1.31 5.129 1 97.44 134 ARG B CA 1
ATOM 2488 C C . ARG B 1 134 ? 21.906 -1.842 6.09 1 97.44 134 ARG B C 1
ATOM 2490 O O . ARG B 1 134 ? 22.234 -2.477 7.094 1 97.44 134 ARG B O 1
ATOM 2497 N N . THR B 1 135 ? 20.672 -1.573 5.809 1 96.69 135 THR B N 1
ATOM 2498 C CA . THR B 1 135 ? 19.609 -2.1 6.656 1 96.69 135 THR B CA 1
ATOM 2499 C C . THR B 1 135 ? 19.453 -3.605 6.461 1 96.69 135 THR B C 1
ATOM 2501 O O . THR B 1 135 ? 18.812 -4.281 7.273 1 96.69 135 THR B O 1
ATOM 2504 N N . GLY B 1 136 ? 19.906 -4.145 5.289 1 97.5 136 GLY B N 1
ATOM 2505 C CA . GLY B 1 136 ? 19.75 -5.555 4.957 1 97.5 136 GLY B CA 1
ATOM 2506 C C . GLY B 1 136 ? 18.453 -5.859 4.238 1 97.5 136 GLY B C 1
ATOM 2507 O O . GLY B 1 136 ? 18.297 -6.934 3.656 1 97.5 136 GLY B O 1
ATOM 2508 N N . GLU B 1 137 ? 17.516 -4.977 4.121 1 96.94 137 GLU B N 1
ATOM 2509 C CA . GLU B 1 137 ? 16.172 -5.184 3.609 1 96.94 137 GLU B CA 1
ATOM 2510 C C . GLU B 1 137 ? 16.188 -5.578 2.137 1 96.94 137 GLU B C 1
ATOM 2512 O O . GLU B 1 137 ? 15.375 -6.387 1.693 1 96.94 137 GLU B O 1
ATOM 2517 N N . PRO B 1 138 ? 17.125 -5.148 1.349 1 97.38 138 PRO B N 1
ATOM 2518 C CA . PRO B 1 138 ? 17.094 -5.383 -0.097 1 97.38 138 PRO B CA 1
ATOM 2519 C C . PRO B 1 138 ? 17.391 -6.832 -0.468 1 97.38 138 PRO B C 1
ATOM 2521 O O . PRO B 1 138 ? 17.016 -7.285 -1.552 1 97.38 138 PRO B O 1
ATOM 2524 N N . MET B 1 139 ? 18.016 -7.57 0.394 1 96.31 139 MET B N 1
ATOM 2525 C CA . MET B 1 139 ? 18.781 -8.734 -0.026 1 96.31 139 MET B CA 1
ATOM 2526 C C . MET B 1 139 ? 17.859 -9.906 -0.372 1 96.31 139 MET B C 1
ATOM 2528 O O . MET B 1 139 ? 18.219 -10.75 -1.194 1 96.31 139 MET B O 1
ATOM 2532 N N . ASP B 1 140 ? 16.719 -10.023 0.103 1 93.25 140 ASP B N 1
ATOM 2533 C CA . ASP B 1 140 ? 15.836 -11.148 -0.182 1 93.25 140 ASP B CA 1
ATOM 2534 C C . ASP B 1 140 ? 14.656 -10.711 -1.043 1 93.25 140 ASP B C 1
ATOM 2536 O O . ASP B 1 140 ? 13.602 -11.352 -1.026 1 93.25 140 ASP B O 1
ATOM 2540 N N . LYS B 1 141 ? 14.836 -9.609 -1.824 1 95.25 141 LYS B N 1
ATOM 2541 C CA . LYS B 1 141 ? 13.727 -9.039 -2.586 1 95.25 141 LYS B CA 1
ATOM 2542 C C . LYS B 1 141 ? 14.117 -8.82 -4.043 1 95.25 141 LYS B C 1
ATOM 2544 O O . LYS B 1 141 ? 15.203 -8.312 -4.332 1 95.25 141 LYS B O 1
ATOM 2549 N N . ALA B 1 142 ? 13.18 -9.219 -4.895 1 94.81 142 ALA B N 1
ATOM 2550 C CA . ALA B 1 142 ? 13.359 -8.883 -6.305 1 94.81 142 ALA B CA 1
ATOM 2551 C C . ALA B 1 142 ? 13.445 -7.367 -6.504 1 94.81 142 ALA B C 1
ATOM 2553 O O . ALA B 1 142 ? 12.68 -6.613 -5.898 1 94.81 142 ALA B O 1
ATOM 2554 N N . GLY B 1 143 ? 14.398 -6.914 -7.293 1 97.56 143 GLY B N 1
ATOM 2555 C CA . GLY B 1 143 ? 14.562 -5.492 -7.543 1 97.56 143 GLY B CA 1
ATOM 2556 C C . GL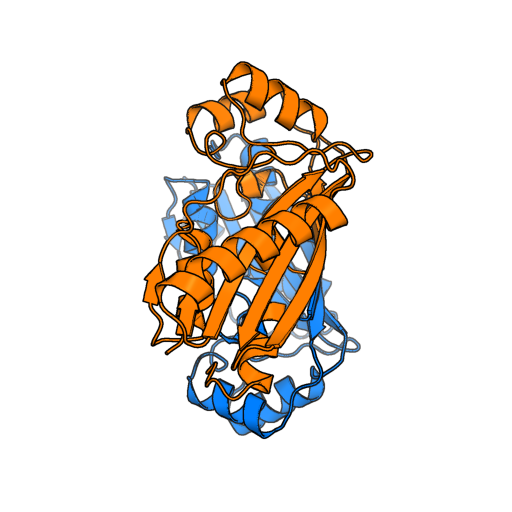Y B 1 143 ? 15.242 -4.758 -6.402 1 97.56 143 GLY B C 1
ATOM 2557 O O . GLY B 1 143 ? 15.398 -3.535 -6.453 1 97.56 143 GLY B O 1
ATOM 2558 N N . ALA B 1 144 ? 15.516 -5.469 -5.301 1 98.38 144 ALA B N 1
ATOM 2559 C CA . ALA B 1 144 ? 16.312 -4.98 -4.176 1 98.38 144 ALA B CA 1
ATOM 2560 C C . ALA B 1 144 ? 15.531 -3.957 -3.357 1 98.38 144 ALA B C 1
ATOM 2562 O O . ALA B 1 144 ? 16.109 -2.998 -2.838 1 98.38 144 ALA B O 1
ATOM 2563 N N . TYR B 1 145 ? 14.25 -4.094 -3.242 1 98.56 145 TYR B N 1
ATOM 2564 C CA . TYR B 1 145 ? 13.531 -3.193 -2.35 1 98.56 145 TYR B CA 1
ATOM 2565 C C . TYR B 1 145 ? 12.227 -3.818 -1.885 1 98.56 145 TYR B C 1
ATOM 2567 O O . TYR B 1 145 ? 11.695 -4.727 -2.531 1 98.56 145 TYR B O 1
ATOM 2575 N N . GLY B 1 146 ? 11.766 -3.439 -0.766 1 97.5 146 GLY B N 1
ATOM 2576 C CA . GLY B 1 146 ? 10.438 -3.727 -0.238 1 97.5 146 GLY B CA 1
ATOM 2577 C C . GLY B 1 146 ? 9.617 -2.479 0.007 1 97.5 146 GLY B C 1
ATOM 2578 O O . GLY B 1 146 ? 9.977 -1.637 0.831 1 97.5 146 GLY B O 1
ATOM 2579 N N . ILE B 1 147 ? 8.492 -2.412 -0.677 1 97.81 147 ILE B N 1
ATOM 2580 C CA . ILE B 1 147 ? 7.68 -1.201 -0.605 1 97.81 147 ILE B CA 1
ATOM 2581 C C . ILE B 1 147 ? 7.07 -1.07 0.79 1 97.81 147 ILE B C 1
ATOM 2583 O O . ILE B 1 147 ? 6.789 0.039 1.248 1 97.81 147 ILE B O 1
ATOM 2587 N N . GLN B 1 148 ? 6.859 -2.195 1.501 1 94.38 148 GLN B N 1
ATOM 2588 C CA . GLN B 1 148 ? 6.211 -2.205 2.809 1 94.38 148 GLN B CA 1
ATOM 2589 C C . GLN B 1 148 ? 7.168 -1.737 3.9 1 94.38 148 GLN B C 1
ATOM 2591 O O . GLN B 1 148 ? 6.742 -1.425 5.016 1 94.38 148 GLN B O 1
ATOM 2596 N N . GLY B 1 149 ? 8.445 -1.8 3.641 1 94.94 149 GLY B N 1
ATOM 2597 C CA . GLY B 1 149 ? 9.461 -1.4 4.598 1 94.94 149 GLY B CA 1
ATOM 2598 C C . GLY B 1 149 ? 10.094 -0.06 4.273 1 94.94 149 GLY B C 1
ATOM 2599 O O . GLY B 1 149 ? 9.406 0.878 3.871 1 94.94 149 GLY B O 1
ATOM 2600 N N . LYS B 1 150 ? 11.398 0.027 4.531 1 96.81 150 LYS B N 1
ATOM 2601 C CA . LYS B 1 150 ? 12.125 1.276 4.324 1 96.81 150 LYS B CA 1
ATOM 2602 C C . LYS B 1 150 ? 12.227 1.609 2.838 1 96.81 150 LYS B C 1
ATOM 2604 O O . LYS B 1 150 ? 12.336 2.779 2.465 1 96.81 150 LYS B O 1
ATOM 2609 N N . GLY B 1 151 ? 12.156 0.566 1.992 1 97.81 151 GLY B N 1
ATOM 2610 C CA . GLY B 1 151 ? 12.203 0.794 0.556 1 97.81 151 GLY B CA 1
ATOM 2611 C C . GLY B 1 151 ? 11.031 1.623 0.05 1 97.81 151 GLY B C 1
ATOM 2612 O O . GLY B 1 151 ? 11.094 2.176 -1.051 1 97.81 151 GLY B O 1
ATOM 2613 N N . GLY B 1 152 ? 9.961 1.646 0.859 1 97.94 152 GLY B N 1
ATOM 2614 C CA . GLY B 1 152 ? 8.82 2.48 0.51 1 97.94 152 GLY B CA 1
ATOM 2615 C C . GLY B 1 152 ? 9.18 3.945 0.347 1 97.94 152 GLY B C 1
ATOM 2616 O O . GLY B 1 152 ? 8.523 4.672 -0.401 1 97.94 152 GLY B O 1
ATOM 2617 N N . LEU B 1 153 ? 10.18 4.395 0.994 1 97.75 153 LEU B N 1
ATOM 2618 C CA . LEU B 1 153 ? 10.617 5.789 0.955 1 97.75 153 LEU B CA 1
ATOM 2619 C C . LEU B 1 153 ? 11.016 6.191 -0.459 1 97.75 153 LEU B C 1
ATOM 2621 O O . LEU B 1 153 ? 10.922 7.363 -0.827 1 97.75 153 LEU B O 1
ATOM 2625 N N . PHE B 1 154 ? 11.438 5.242 -1.282 1 98.5 154 PHE B N 1
ATOM 2626 C CA . PHE B 1 154 ? 11.945 5.52 -2.621 1 98.5 154 PHE B CA 1
ATOM 2627 C C . PHE B 1 154 ? 10.797 5.75 -3.598 1 98.5 154 PHE B C 1
ATOM 2629 O O . PHE B 1 154 ? 11.008 6.293 -4.688 1 98.5 154 PHE B O 1
ATOM 2636 N N . VAL B 1 155 ? 9.625 5.324 -3.264 1 98.75 155 VAL B N 1
ATOM 2637 C CA . VAL B 1 155 ? 8.508 5.273 -4.203 1 98.75 155 VAL B CA 1
ATOM 2638 C C . VAL B 1 155 ? 7.789 6.621 -4.223 1 98.75 155 VAL B C 1
ATOM 2640 O O . VAL B 1 155 ? 7.348 7.113 -3.182 1 98.75 155 VAL B O 1
ATOM 2643 N N . GLU B 1 156 ? 7.73 7.18 -5.367 1 98.56 156 GLU B N 1
ATOM 2644 C CA . GLU B 1 156 ? 7 8.43 -5.566 1 98.56 156 GLU B CA 1
ATOM 2645 C C . GLU B 1 156 ? 5.516 8.164 -5.793 1 98.56 156 GLU B C 1
ATOM 2647 O O . GLU B 1 156 ? 4.664 8.82 -5.18 1 98.56 156 GLU B O 1
ATOM 2652 N N . TRP B 1 157 ? 5.184 7.254 -6.617 1 98.81 157 TRP B N 1
ATOM 2653 C CA . TRP B 1 157 ? 3.805 6.848 -6.859 1 98.81 157 TRP B CA 1
ATOM 2654 C C . TRP B 1 157 ? 3.746 5.438 -7.438 1 98.81 157 TRP B C 1
ATOM 2656 O O . TRP B 1 157 ? 4.754 4.914 -7.918 1 98.81 157 TRP B O 1
ATOM 2666 N N . ILE B 1 158 ? 2.666 4.812 -7.238 1 98.94 158 ILE B N 1
ATOM 2667 C CA . ILE B 1 158 ? 2.377 3.58 -7.965 1 98.94 158 ILE B CA 1
ATOM 2668 C C . ILE B 1 158 ? 1.097 3.75 -8.781 1 98.94 158 ILE B C 1
ATOM 2670 O O . ILE B 1 158 ? 0.284 4.633 -8.492 1 98.94 158 ILE B O 1
ATOM 2674 N N . ASN B 1 159 ? 0.989 3.033 -9.805 1 98.94 159 ASN B N 1
ATOM 2675 C CA . ASN B 1 159 ? -0.232 2.875 -10.586 1 98.94 159 ASN B CA 1
ATOM 2676 C C . ASN B 1 159 ? -0.63 1.406 -10.719 1 98.94 159 ASN B C 1
ATOM 2678 O O . ASN B 1 159 ? -0.049 0.669 -11.516 1 98.94 159 ASN B O 1
ATOM 2682 N N . GLY B 1 160 ? -1.577 0.988 -9.961 1 98.88 160 GLY B N 1
ATOM 2683 C CA . GLY B 1 160 ? -2 -0.399 -9.859 1 98.88 160 GLY B CA 1
ATOM 2684 C C . GLY B 1 160 ? -2.256 -0.839 -8.43 1 98.88 160 GLY B C 1
ATOM 2685 O O . GLY B 1 160 ? -2.65 -0.03 -7.586 1 98.88 160 GLY B O 1
ATOM 2686 N N . ASP B 1 161 ? -2.139 -2.102 -8.18 1 98.75 161 ASP B N 1
ATOM 2687 C CA . ASP B 1 161 ? -2.416 -2.73 -6.891 1 98.75 161 ASP B CA 1
ATOM 2688 C C . ASP B 1 161 ? -1.183 -2.707 -5.992 1 98.75 161 ASP B C 1
ATOM 2690 O O . ASP B 1 161 ? -0.162 -3.32 -6.312 1 98.75 161 ASP B O 1
ATOM 2694 N N . TYR B 1 162 ? -1.266 -2.033 -4.871 1 98.81 162 TYR B N 1
ATOM 2695 C CA . TYR B 1 162 ? -0.182 -1.963 -3.898 1 98.81 162 TYR B CA 1
ATOM 2696 C C . TYR B 1 162 ? 0.224 -3.355 -3.432 1 98.81 162 TYR B C 1
ATOM 2698 O O . TYR B 1 162 ? 1.414 -3.65 -3.301 1 98.81 162 TYR B O 1
ATOM 2706 N N . TYR B 1 163 ? -0.679 -4.223 -3.195 1 98.44 163 TYR B N 1
ATOM 2707 C CA . TYR B 1 163 ? -0.397 -5.547 -2.652 1 98.44 163 TYR B CA 1
ATOM 2708 C C . TYR B 1 163 ? 0.285 -6.426 -3.691 1 98.44 163 TYR B C 1
ATOM 2710 O O . TYR B 1 163 ? 0.989 -7.379 -3.342 1 98.44 163 TYR B O 1
ATOM 2718 N N . ASN B 1 164 ? 0.032 -6.07 -4.938 1 98.62 164 ASN B N 1
ATOM 2719 C CA . ASN B 1 164 ? 0.831 -6.711 -5.977 1 98.62 164 ASN B CA 1
ATOM 2720 C C . ASN B 1 164 ? 2.316 -6.406 -5.812 1 98.62 164 ASN B C 1
ATOM 2722 O O . ASN B 1 164 ? 3.158 -7.293 -5.973 1 98.62 164 ASN B O 1
ATOM 2726 N N . VAL B 1 165 ? 2.621 -5.156 -5.473 1 98.75 165 VAL B N 1
ATOM 2727 C CA . VAL B 1 165 ? 4.012 -4.754 -5.289 1 98.75 165 VAL B CA 1
ATOM 2728 C C . VAL B 1 165 ? 4.598 -5.469 -4.07 1 98.75 165 VAL B C 1
ATOM 2730 O O . VAL B 1 165 ? 5.77 -5.848 -4.07 1 98.75 165 VAL B O 1
ATOM 2733 N N . VAL B 1 166 ? 3.727 -5.648 -3.08 1 97.94 166 VAL B N 1
ATOM 2734 C CA . VAL B 1 166 ? 4.172 -6.359 -1.887 1 97.94 166 VAL B CA 1
ATOM 2735 C C . VAL B 1 166 ? 4.434 -7.828 -2.225 1 97.94 166 VAL B C 1
ATOM 2737 O O . VAL B 1 166 ? 5.285 -8.469 -1.607 1 97.94 166 VAL B O 1
ATOM 2740 N N . GLY B 1 167 ? 3.646 -8.367 -3.18 1 97 167 GLY B N 1
ATOM 2741 C CA . GLY B 1 167 ? 3.93 -9.727 -3.611 1 97 167 GLY B CA 1
ATOM 2742 C C . GLY B 1 167 ? 2.688 -10.586 -3.727 1 97 167 GLY B C 1
ATOM 2743 O O . GLY B 1 167 ? 2.773 -11.773 -4.062 1 97 167 GLY B O 1
ATOM 2744 N N . PHE B 1 168 ? 1.549 -10.039 -3.447 1 98.31 168 PHE B N 1
ATOM 2745 C CA . PHE B 1 168 ? 0.32 -10.828 -3.461 1 98.31 168 PHE B CA 1
ATOM 2746 C C . PHE B 1 168 ? -0.867 -9.969 -3.879 1 98.31 168 PHE B C 1
ATOM 2748 O O . PHE B 1 168 ? -1.532 -9.367 -3.035 1 98.31 168 PHE B O 1
ATOM 2755 N N . PRO B 1 169 ? -1.219 -9.953 -5.191 1 98.5 169 PRO B N 1
ATOM 2756 C CA . PRO B 1 169 ? -2.342 -9.141 -5.66 1 98.5 169 PRO B CA 1
ATOM 2757 C C . PRO B 1 169 ? -3.668 -9.539 -5.012 1 98.5 169 PRO B C 1
ATOM 2759 O O . PRO B 1 169 ? -3.926 -10.727 -4.805 1 98.5 169 PRO B O 1
ATOM 2762 N N . LEU B 1 170 ? -4.484 -8.57 -4.77 1 98.12 170 LEU B N 1
ATOM 2763 C CA . LEU B 1 170 ? -5.75 -8.844 -4.102 1 98.12 170 LEU B CA 1
ATOM 2764 C C . LEU B 1 170 ? -6.742 -9.5 -5.059 1 98.12 170 LEU B C 1
ATOM 2766 O O . LEU B 1 170 ? -7.762 -10.039 -4.625 1 98.12 170 LEU B O 1
ATOM 2770 N N . GLU B 1 171 ? -6.434 -9.469 -6.336 1 98 171 GLU B N 1
ATOM 2771 C CA . GLU B 1 171 ? -7.219 -10.227 -7.309 1 98 171 GLU B CA 1
ATOM 2772 C C . GLU B 1 171 ? -7.32 -11.695 -6.906 1 98 171 GLU B C 1
ATOM 2774 O O . GLU B 1 171 ? -8.344 -12.336 -7.141 1 98 171 GLU B O 1
ATOM 2779 N N . ILE B 1 172 ? -6.281 -12.227 -6.324 1 98.5 172 ILE B N 1
ATOM 2780 C CA . ILE B 1 172 ? -6.27 -13.625 -5.902 1 98.5 172 ILE B CA 1
ATOM 2781 C C . ILE B 1 172 ? -7.371 -13.859 -4.867 1 98.5 172 ILE B C 1
ATOM 2783 O O . ILE B 1 172 ? -8.117 -14.836 -4.957 1 98.5 172 ILE B O 1
ATOM 2787 N N . VAL B 1 173 ? -7.527 -12.945 -3.939 1 98.12 173 VAL B N 1
ATOM 2788 C CA . VAL B 1 173 ? -8.531 -13.062 -2.893 1 98.12 173 VAL B CA 1
ATOM 2789 C C . VAL B 1 173 ? -9.93 -12.969 -3.506 1 98.12 173 VAL B C 1
ATOM 2791 O O . VAL B 1 173 ? -10.844 -13.695 -3.102 1 98.12 173 VAL B O 1
ATOM 2794 N N . TRP B 1 174 ? -10.055 -12.102 -4.5 1 97.81 174 TRP B N 1
ATOM 2795 C CA . TRP B 1 174 ? -11.336 -11.977 -5.18 1 97.81 174 TRP B CA 1
ATOM 2796 C C . TRP B 1 174 ? -11.703 -13.273 -5.895 1 97.81 174 TRP B C 1
ATOM 2798 O O . TRP B 1 174 ? -12.859 -13.703 -5.855 1 97.81 174 TRP B O 1
ATOM 2808 N N . LYS B 1 175 ? -10.711 -13.875 -6.57 1 98.12 175 LYS B N 1
ATOM 2809 C CA . LYS B 1 175 ? -10.953 -15.148 -7.242 1 98.12 175 LYS B CA 1
ATOM 2810 C C . LYS B 1 175 ? -11.352 -16.234 -6.242 1 98.12 175 LYS B C 1
ATOM 2812 O O . LYS B 1 175 ? -12.25 -17.031 -6.516 1 98.12 175 LYS B O 1
ATOM 2817 N N . LEU B 1 176 ? -10.703 -16.234 -5.113 1 98.06 176 LEU B N 1
ATOM 2818 C CA . LEU B 1 176 ? -11.047 -17.203 -4.082 1 98.06 176 LEU B CA 1
ATOM 2819 C C . LEU B 1 176 ? -12.477 -17 -3.602 1 98.06 176 LEU B C 1
ATOM 2821 O O . LEU B 1 176 ? -13.211 -17.969 -3.391 1 98.06 176 LEU B O 1
ATOM 2825 N N . ARG B 1 177 ? -12.859 -15.742 -3.432 1 96.5 177 ARG B N 1
ATOM 2826 C CA . ARG B 1 177 ? -14.234 -15.43 -3.055 1 96.5 177 ARG B CA 1
ATOM 2827 C C . ARG B 1 177 ? -15.219 -15.977 -4.082 1 96.5 177 ARG B C 1
ATOM 2829 O O . ARG B 1 177 ? -16.234 -16.562 -3.717 1 96.5 177 ARG B O 1
ATOM 2836 N N . GLU B 1 178 ? -14.898 -15.805 -5.324 1 96.31 178 GLU B N 1
ATOM 2837 C CA . GLU B 1 178 ? -15.75 -16.281 -6.406 1 96.31 178 GLU B CA 1
ATOM 2838 C C . GLU B 1 178 ? -15.867 -17.812 -6.379 1 96.31 178 GLU B C 1
ATOM 2840 O O . GLU B 1 178 ? -16.875 -18.359 -6.797 1 96.31 178 GLU B O 1
ATOM 2845 N N . LEU B 1 179 ? -14.828 -18.422 -5.887 1 96.69 179 LEU B N 1
ATOM 2846 C CA . LEU B 1 179 ? -14.797 -19.875 -5.824 1 96.69 179 LEU B CA 1
ATOM 2847 C C . LEU B 1 179 ? -15.5 -20.391 -4.57 1 96.69 179 LEU B C 1
ATOM 2849 O O . LEU B 1 179 ? -15.594 -21.594 -4.348 1 96.69 179 LEU B O 1
ATOM 2853 N N . GLY B 1 180 ? -15.898 -19.438 -3.654 1 94.94 180 GLY B N 1
ATOM 2854 C CA . GLY B 1 180 ? -16.75 -19.828 -2.545 1 94.94 180 GLY B CA 1
ATOM 2855 C C . GLY B 1 180 ? -16.047 -19.734 -1.198 1 94.94 180 GLY B C 1
ATOM 2856 O O . GLY B 1 180 ? -16.625 -20.125 -0.174 1 94.94 180 GLY B O 1
ATOM 2857 N N . PHE B 1 181 ? -14.844 -19.203 -1.203 1 96.38 181 PHE B N 1
ATOM 2858 C CA . PHE B 1 181 ? -14.148 -19.062 0.068 1 96.38 181 PHE B CA 1
ATOM 2859 C C . PHE B 1 181 ? -14.586 -17.797 0.785 1 96.38 181 PHE B C 1
ATOM 2861 O O . PHE B 1 181 ? -14.797 -16.75 0.151 1 96.38 181 PHE B O 1
ATOM 2868 N N . GLY B 1 182 ? -14.766 -17.812 2.035 1 93.56 182 GLY B N 1
ATOM 2869 C CA . GLY B 1 182 ? -15.078 -16.641 2.836 1 93.56 182 GLY B CA 1
ATOM 2870 C C . GLY B 1 182 ? -13.914 -15.688 2.967 1 93.56 182 GLY B C 1
ATOM 2871 O O . GLY B 1 182 ? -12.805 -16.094 3.32 1 93.56 182 GLY B O 1
ATOM 2872 N N . VAL B 1 183 ? -13.945 -14.352 2.611 1 90.75 183 VAL B N 1
ATOM 2873 C CA . VAL B 1 183 ? -12.82 -13.422 2.617 1 90.75 183 VAL B CA 1
ATOM 2874 C C . VAL B 1 183 ? -13.055 -12.336 3.666 1 90.75 183 VAL B C 1
ATOM 2876 O O . VAL B 1 183 ? -12.133 -11.602 4.023 1 90.75 183 VAL B O 1
ATOM 2879 N N . MET B 1 184 ? -14.047 -12.164 4.316 1 83 184 MET B N 1
ATOM 2880 C CA . MET B 1 184 ? -14.359 -11.156 5.328 1 83 184 MET B CA 1
ATOM 2881 C C . MET B 1 184 ? -15.172 -11.758 6.465 1 83 184 MET B C 1
ATOM 2883 O O . MET B 1 184 ? -16.078 -12.555 6.23 1 83 184 MET B O 1
#

Foldseek 3Di:
DEEEQDPDPLQVVVQCLFAPDYYYHHFPDDLDDPDQQQFCSFQVSQVNSQVRVCVVPNAKYKGKGKFKDDPSGTFAADPDLVSLLVLVQVLAQHKIKMKMKMWIAHPNDIDIGMFIKIWGFYHDDSVRSSVLVVVVQQHHDGSRAACVPPSVVGTPDMGGAPSSSNTHGCVVVVVVVVVPGGGD/DEEEQDPDPLQVVVQCLFAPDYYYHHFPDDLDDPDQQQFVSFQVSQVNSQVRVCVVPNAKYKGKGKFKDDPSGTFAADPDLVSLLVLVQVLAQHKIKMKMKMWIAHPNDIDIGMFIKIWGFYHDDSVRSSVLVVVVQQHHDGSRAACVPPSVVGTPDMGGAPSSSNTHGCVVVVVVVVVPGGGD

Organism: Thermococcus onnurineus (strain NA1) (NCBI:txid523850)

Nearest PDB structures (foldseek):
  4p0e-assembly1_A  TM=9.457E-01  e=1.689E-22  Escherichia coli K-12
  1exc-assembly1_A  TM=9.612E-01  e=1.310E-21  Bacillus subtilis
  4heb-assembly1_B  TM=9.349E-01  e=1.824E-21  Bacillus subtilis
  4heb-assembly1_A  TM=9.520E-01  e=3.773E-21  Bacillus subtilis
  4lu1-assembly1_B  TM=8.979E-01  e=2.505E-16  Escherichia coli K-12

Radius of gyration: 21.32 Å; Cα contacts (8 Å, |Δi|>4): 862; chains: 2; bounding box: 53×62×44 Å

Sequence (368 aa):
MLVLASASPRRREILGRFIKDFKVVPSNVSEECSLTEPRTYALELARRKAREVYNRVGGTVIGADTAVSIDGHILGKPGSEEEAYRMLKLLSGRVHRVTTGYCIIHEGEEVSGAVVTEVKFRELSDELIWAYIRTGEPMDKAGAYGIQGKGGLFVEWINGDYYNVVGFPLEIVWKLRELGFGVMMLVLASASPRRREILGRFIKDFKVVPSNVSEECSLTEPRTYALELARRKAREVYNRVGGTVIGADTAVSIDGHILGKPGSEEEAYRMLKLLSGRVHRVTTGYCIIHEGEEVSGAVVTEVKFRELSDELIWAYIRTGEPMDKAGAYGIQGKGGLFVEWINGDYYNVVGFPLEIVWKLRELGFGVM

pLDDT: mean 97.25, std 2.35, range [83.0, 98.94]

InterPro domains:
  IPR003697 Nucleoside triphosphate pyrophosphatase Maf-like protein [MF_00528] (1-181)
  IPR003697 Nucleoside triphosphate pyrophosphatase Maf-like protein [PF02545] (2-175)
  IPR003697 Nucleoside triphosphate pyrophosphatase Maf-like protein [PIRSF006305] (1-176)
  IPR003697 Nucleoside triphosphate pyrophosphatase Maf-like protein [PTHR43213] (2-176)
  IPR003697 Nucleoside triphosphate pyrophosphatase Maf-like protein [TIGR00172] (2-175)
  IPR003697 Nucleoside triphosphate pyrophosphatase Maf-like protein [cd00555] (2-176)
  IPR029001 Inosine triphosphate pyrophosphatase-like [G3DSA:3.90.950.10] (1-181)
  IPR029001 Inosine triphosphate pyrophosphatase-like [SSF52972] (1-175)